Protein AF-A0A1X6NIJ5-F1 (afdb_monomer)

Nearest PDB structures (foldseek):
  7ung-assembly1_D5  TM=8.939E-01  e=5.626E+00  Homo sapiens
  7ung-assembly1_D3  TM=8.966E-01  e=6.821E+00  Homo sapiens
  8i7o-assembly1_C8  TM=8.798E-01  e=8.270E+00  Mus musculus

Foldseek 3Di:
DVVVVVVVVVVVVVVVVVVVVVVVVVVVVVVVVVVVVVVVVVVVVVVVVVVVVVVVVVVVVVVVVVVVVVVVVVVVVVVVVVVVVVVVVVVVVVVVVVVVVVVVVVVVVVVVVVVVVVVVVVVVVVVVVVVVVVVLVVLVVVLVVLLVVLVVVLVVLVVVVVVLVVVVVVLVVVLVVLVVVVVVVVVPDDDDDDDDDDPVVVVSVVVNVVSVVVVVVSVVVVVVSVVVNVVSVVVSVVSVVVSVVVVVVSVVVPPPDDDDDDDDDDDDDPPDPPDVVVVVVVVVVVVVVVD

Structure (mmCIF, N/CA/C/O backbone):
data_AF-A0A1X6NIJ5-F1
#
_entry.id   AF-A0A1X6NIJ5-F1
#
loop_
_atom_site.group_PDB
_atom_site.id
_atom_site.type_symbol
_atom_site.label_atom_id
_atom_site.label_alt_id
_atom_site.label_comp_id
_atom_site.label_asym_id
_atom_site.label_entity_id
_atom_site.label_seq_id
_atom_site.pdbx_PDB_ins_code
_atom_site.Cartn_x
_atom_site.Cartn_y
_atom_site.Cartn_z
_atom_site.occupancy
_atom_site.B_iso_or_equiv
_atom_site.auth_seq_id
_atom_site.auth_comp_id
_atom_site.auth_asym_id
_atom_site.auth_atom_id
_atom_site.pdbx_PDB_model_num
ATOM 1 N N . ARG A 1 1 ? -70.581 -21.809 118.600 1.00 73.38 1 ARG A N 1
ATOM 2 C CA . ARG A 1 1 ? -69.141 -21.741 118.957 1.00 73.38 1 ARG A CA 1
ATOM 3 C C . ARG A 1 1 ? -68.294 -22.693 118.116 1.00 73.38 1 ARG A C 1
ATOM 5 O O . ARG A 1 1 ? -67.834 -22.215 117.104 1.00 73.38 1 ARG A O 1
ATOM 12 N N . ALA A 1 2 ? -68.147 -23.997 118.395 1.00 81.19 2 ALA A N 1
ATOM 13 C CA . ALA A 1 2 ? -67.238 -24.859 117.602 1.00 81.19 2 ALA A CA 1
ATOM 14 C C . ALA A 1 2 ? -67.520 -24.883 116.078 1.00 81.19 2 ALA A C 1
ATOM 16 O O . ALA A 1 2 ? -66.606 -24.706 115.279 1.00 81.19 2 ALA A O 1
ATOM 17 N N . ALA A 1 3 ? -68.788 -25.015 115.672 1.00 82.25 3 ALA A N 1
ATOM 18 C CA . ALA A 1 3 ? -69.188 -24.965 114.257 1.00 82.25 3 ALA A CA 1
ATOM 19 C C . ALA A 1 3 ? -68.939 -23.593 113.597 1.00 82.25 3 ALA A C 1
ATOM 21 O O . ALA A 1 3 ? -68.638 -23.502 112.415 1.00 82.25 3 ALA A O 1
ATOM 22 N N . GLU A 1 4 ? -69.031 -22.526 114.383 1.00 84.38 4 GLU A N 1
ATOM 23 C CA . GLU A 1 4 ? -68.832 -21.142 113.951 1.00 84.38 4 GLU A CA 1
ATOM 24 C C . GLU A 1 4 ? -67.339 -20.851 113.750 1.00 84.38 4 GLU A C 1
ATOM 26 O O . GLU A 1 4 ? -66.945 -20.269 112.747 1.00 84.38 4 GLU A O 1
ATOM 31 N N . THR A 1 5 ? -66.483 -21.361 114.643 1.00 87.75 5 THR A N 1
ATOM 32 C CA . THR A 1 5 ? -65.021 -21.299 114.504 1.00 87.75 5 THR A CA 1
ATOM 33 C C . THR A 1 5 ? -64.535 -22.096 113.290 1.00 87.75 5 THR A C 1
ATOM 35 O O . THR A 1 5 ? -63.659 -21.632 112.567 1.00 87.75 5 THR A O 1
ATOM 38 N N . ALA A 1 6 ? -65.134 -23.264 113.024 1.00 86.19 6 ALA A N 1
ATOM 39 C CA . ALA A 1 6 ? -64.836 -24.069 111.839 1.00 86.19 6 ALA A CA 1
ATOM 40 C C . ALA A 1 6 ? -65.275 -23.381 110.533 1.00 86.19 6 ALA A C 1
ATOM 42 O O . ALA A 1 6 ? -64.534 -23.398 109.553 1.00 86.19 6 ALA A O 1
ATOM 43 N N . ALA A 1 7 ? -66.445 -22.731 110.527 1.00 88.56 7 ALA A N 1
ATOM 44 C CA . ALA A 1 7 ? -66.925 -21.964 109.378 1.00 88.56 7 ALA A CA 1
ATOM 45 C C . ALA A 1 7 ? -66.033 -20.748 109.080 1.00 88.56 7 ALA A C 1
ATOM 47 O O . ALA A 1 7 ? -65.696 -20.507 107.923 1.00 88.56 7 ALA A O 1
ATOM 48 N N . VAL A 1 8 ? -65.595 -20.021 110.116 1.00 91.75 8 VAL A N 1
ATOM 49 C CA . VAL A 1 8 ? -64.643 -18.908 109.970 1.00 91.75 8 VAL A CA 1
ATOM 50 C C . VAL A 1 8 ? -63.296 -19.406 109.437 1.00 91.75 8 VAL A C 1
ATOM 52 O O . VAL A 1 8 ? -62.777 -18.822 108.495 1.00 91.75 8 VAL A O 1
ATOM 55 N N . ALA A 1 9 ? -62.758 -20.516 109.956 1.00 91.00 9 ALA A N 1
ATOM 56 C CA . ALA A 1 9 ? -61.503 -21.090 109.460 1.00 91.00 9 ALA A CA 1
ATOM 57 C C . ALA A 1 9 ? -61.589 -21.529 107.985 1.00 91.00 9 ALA A C 1
ATOM 59 O O . ALA A 1 9 ? -60.670 -21.268 107.210 1.00 91.00 9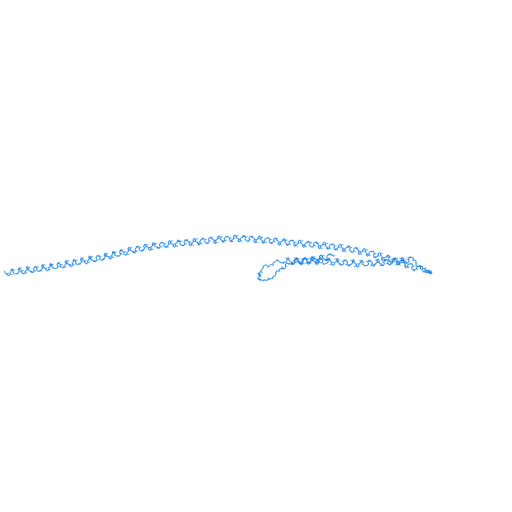 ALA A O 1
ATOM 60 N N . ALA A 1 10 ? -62.705 -22.144 107.576 1.00 91.50 10 ALA A N 1
ATOM 61 C CA . ALA A 1 10 ? -62.942 -22.525 106.184 1.00 91.50 10 ALA A CA 1
ATOM 62 C C . ALA A 1 10 ? -63.074 -21.302 105.258 1.00 91.50 10 ALA A C 1
ATOM 64 O O . ALA A 1 10 ? -62.540 -21.312 104.150 1.00 91.50 10 ALA A O 1
ATOM 65 N N . ALA A 1 11 ? -63.740 -20.237 105.716 1.00 92.19 11 ALA A N 1
ATOM 66 C CA . ALA A 1 11 ? -63.846 -18.983 104.974 1.00 92.19 11 ALA A CA 1
ATOM 67 C C . ALA A 1 11 ? -62.480 -18.293 104.809 1.00 92.19 11 ALA A C 1
ATOM 69 O O . ALA A 1 11 ? -62.166 -17.831 103.713 1.00 92.19 11 ALA A O 1
ATOM 70 N N . THR A 1 12 ? -61.644 -18.279 105.853 1.00 94.94 12 THR A N 1
ATOM 71 C CA . THR A 1 12 ? -60.272 -17.750 105.781 1.00 94.94 12 THR A CA 1
ATOM 72 C C . THR A 1 12 ? -59.415 -18.552 104.804 1.00 94.94 12 THR A C 1
ATOM 74 O O . THR A 1 12 ? -58.799 -17.961 103.923 1.00 94.94 12 THR A O 1
ATOM 77 N N . ALA A 1 13 ? -59.442 -19.887 104.873 1.00 93.44 13 ALA A N 1
ATOM 78 C CA . ALA A 1 13 ? -58.700 -20.741 103.941 1.00 93.44 13 ALA A CA 1
ATOM 79 C C . ALA A 1 13 ? -59.158 -20.552 102.481 1.00 93.44 13 ALA A C 1
ATOM 81 O O . ALA A 1 13 ? -58.339 -20.522 101.563 1.00 93.44 13 ALA A O 1
ATOM 82 N N . ALA A 1 14 ? -60.464 -20.378 102.251 1.00 93.69 14 ALA A N 1
ATOM 83 C CA . ALA A 1 14 ? -60.998 -20.069 100.926 1.00 93.69 14 ALA A CA 1
ATOM 84 C C . ALA A 1 14 ? -60.545 -18.685 100.424 1.00 93.69 14 ALA A C 1
ATOM 86 O O . ALA A 1 14 ? -60.215 -18.542 99.246 1.00 93.69 14 ALA A O 1
ATOM 87 N N . ALA A 1 15 ? -60.488 -17.679 101.303 1.00 94.38 15 ALA A N 1
ATOM 88 C CA . ALA A 1 15 ? -59.986 -16.346 100.971 1.00 94.38 15 ALA A CA 1
ATOM 89 C C . ALA A 1 15 ? -58.477 -16.353 100.660 1.00 94.38 15 ALA A C 1
ATOM 91 O O . ALA A 1 15 ? -58.047 -15.728 99.689 1.00 94.38 15 ALA A O 1
ATOM 92 N N . GLU A 1 16 ? -57.677 -17.103 101.421 1.00 96.00 16 GLU A N 1
ATOM 93 C CA . GLU A 1 16 ? -56.246 -17.303 101.160 1.00 96.00 16 GLU A CA 1
ATOM 94 C C . GLU A 1 16 ? -56.015 -18.010 99.816 1.00 96.00 16 GLU A C 1
ATOM 96 O O . GLU A 1 16 ? -55.224 -17.536 99.001 1.00 96.00 16 GLU A O 1
ATOM 101 N N . ALA A 1 17 ? -56.768 -19.078 99.523 1.00 94.75 17 ALA A N 1
ATOM 102 C CA . ALA A 1 17 ? -56.696 -19.783 98.241 1.00 94.75 17 ALA A CA 1
ATOM 103 C C . ALA A 1 17 ? -57.119 -18.898 97.054 1.00 94.75 17 ALA A C 1
ATOM 105 O O . ALA A 1 17 ? -56.492 -18.937 95.992 1.00 94.75 17 ALA A O 1
ATOM 106 N N . ALA A 1 18 ? -58.156 -18.072 97.223 1.00 95.06 18 ALA A N 1
ATOM 107 C CA . ALA A 1 18 ? -58.569 -17.100 96.213 1.00 95.06 18 ALA A CA 1
ATOM 108 C C . ALA A 1 18 ? -57.486 -16.035 95.974 1.00 95.06 18 ALA A C 1
ATOM 110 O O . ALA A 1 18 ? -57.223 -15.677 94.826 1.00 95.06 18 ALA A O 1
ATOM 111 N N . THR A 1 19 ? -56.820 -15.576 97.037 1.00 96.50 19 THR A N 1
ATOM 112 C CA . THR A 1 19 ? -55.721 -14.602 96.955 1.00 96.50 19 THR A CA 1
ATOM 113 C C . THR A 1 19 ? -54.502 -15.193 96.245 1.00 96.50 19 THR A C 1
ATOM 115 O O . THR A 1 19 ? -53.956 -14.555 95.347 1.00 96.50 19 THR A O 1
ATOM 118 N N . ALA A 1 20 ? -54.117 -16.432 96.570 1.00 95.38 20 ALA A N 1
ATOM 119 C CA . ALA A 1 20 ? -53.037 -17.145 95.887 1.00 95.38 20 ALA A CA 1
ATOM 120 C C . ALA A 1 20 ? -53.336 -17.323 94.390 1.00 95.38 20 ALA A C 1
ATOM 122 O O . ALA A 1 20 ? -52.517 -16.979 93.543 1.00 95.38 20 ALA A O 1
ATOM 123 N N . ARG A 1 21 ? -54.560 -17.745 94.047 1.00 96.50 21 ARG A N 1
ATOM 124 C CA . ARG A 1 21 ? -54.979 -17.891 92.646 1.00 96.50 21 ARG A CA 1
ATOM 125 C C . ARG A 1 21 ? -54.994 -16.559 91.892 1.00 96.50 21 ARG A C 1
ATOM 127 O O . ARG A 1 21 ? -54.655 -16.525 90.712 1.00 96.50 21 ARG A O 1
ATOM 134 N N . ALA A 1 22 ? -55.384 -15.465 92.546 1.00 96.06 22 ALA A N 1
ATOM 135 C CA . ALA A 1 22 ? -55.314 -14.129 91.957 1.00 96.06 22 ALA A CA 1
ATOM 136 C C . ALA A 1 22 ? -53.859 -13.695 91.704 1.00 96.06 22 ALA A C 1
ATO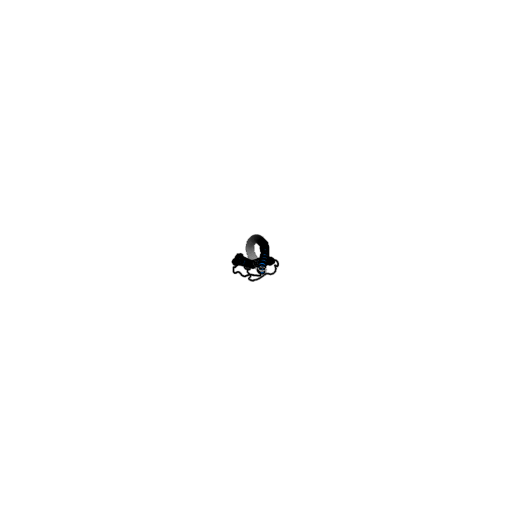M 138 O O . ALA A 1 22 ? -53.575 -13.104 90.661 1.00 96.06 22 ALA A O 1
ATOM 139 N N . ALA A 1 23 ? -52.936 -14.028 92.612 1.00 96.00 23 ALA A N 1
ATOM 140 C CA . ALA A 1 23 ? -51.508 -13.779 92.434 1.00 96.00 23 ALA A CA 1
ATOM 141 C C . ALA A 1 23 ? -50.927 -14.584 91.258 1.00 96.00 23 ALA A C 1
ATOM 143 O O . ALA A 1 23 ? -50.234 -14.005 90.424 1.00 96.00 23 ALA A O 1
ATOM 144 N N . ASP A 1 24 ? -51.277 -15.867 91.127 1.00 97.31 24 ASP A N 1
ATOM 145 C CA . ASP A 1 24 ? -50.839 -16.714 90.009 1.00 97.31 24 ASP A CA 1
ATOM 146 C C . ASP A 1 24 ? -51.356 -16.200 88.659 1.00 97.31 24 ASP A C 1
ATOM 148 O O . ASP A 1 24 ? -50.605 -16.121 87.687 1.00 97.31 24 ASP A O 1
ATOM 152 N N . LEU A 1 25 ? -52.632 -15.801 88.591 1.00 97.25 25 LEU A N 1
ATOM 153 C CA . LEU A 1 25 ? -53.212 -15.206 87.383 1.00 97.25 25 LEU A CA 1
ATOM 154 C C . LEU A 1 25 ? -52.545 -13.873 87.029 1.00 97.25 25 LEU A C 1
ATOM 156 O O . LEU A 1 25 ? -52.280 -13.617 85.855 1.00 97.25 25 LEU A O 1
ATOM 160 N N . SER A 1 26 ? -52.241 -13.044 88.031 1.00 96.81 26 SER A N 1
ATOM 161 C CA . SER A 1 26 ? -51.503 -11.791 87.844 1.00 96.81 26 SER A CA 1
ATOM 162 C C . SER A 1 26 ? -50.088 -12.047 87.312 1.00 96.81 26 SER A C 1
ATOM 164 O O . SER A 1 26 ? -49.666 -11.421 86.339 1.00 96.81 26 SER A O 1
ATOM 166 N N . ALA A 1 27 ? -49.376 -13.027 87.876 1.00 96.56 27 ALA A N 1
ATOM 167 C CA . ALA A 1 27 ? -48.048 -13.424 87.420 1.00 96.56 27 ALA A CA 1
ATOM 168 C C . ALA A 1 27 ? -48.072 -13.986 85.988 1.00 96.56 27 ALA A C 1
ATOM 170 O O . ALA A 1 27 ? -47.234 -13.615 85.165 1.00 96.56 27 ALA A O 1
ATOM 171 N N . ALA A 1 28 ? -49.058 -14.824 85.656 1.00 96.50 28 ALA A N 1
ATOM 172 C CA . ALA A 1 28 ? -49.241 -15.353 84.306 1.00 96.50 28 ALA A CA 1
ATOM 173 C C . ALA A 1 28 ? -49.559 -14.243 83.289 1.00 96.50 28 ALA A C 1
ATOM 175 O O . ALA A 1 28 ? -49.003 -14.235 82.189 1.00 96.50 28 ALA A O 1
ATOM 176 N N . ALA A 1 29 ? -50.400 -13.272 83.661 1.00 96.06 29 ALA A N 1
ATOM 177 C CA . ALA A 1 29 ? -50.693 -12.110 82.827 1.00 96.06 29 ALA A CA 1
ATOM 178 C C . ALA A 1 29 ? -49.441 -11.248 82.593 1.00 96.06 29 ALA A C 1
ATOM 180 O O . ALA A 1 29 ? -49.174 -10.8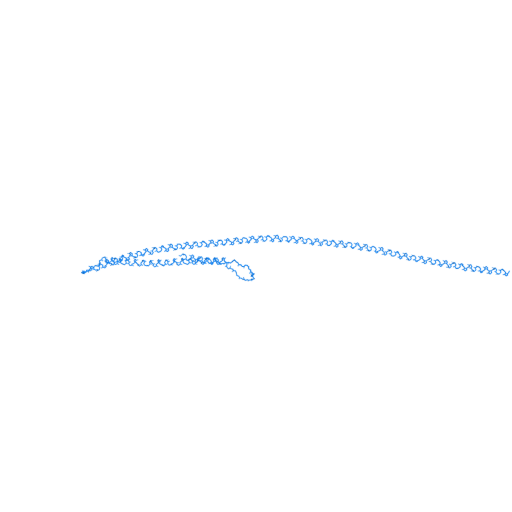50 81.459 1.00 96.06 29 ALA A O 1
ATOM 181 N N . ALA A 1 30 ? -48.632 -11.018 83.633 1.00 96.38 30 ALA A N 1
ATOM 182 C CA . ALA A 1 30 ? -47.366 -10.296 83.518 1.00 96.38 30 ALA A CA 1
ATOM 183 C C . ALA A 1 30 ? -46.363 -11.027 82.607 1.00 96.38 30 ALA A C 1
ATOM 185 O O . ALA A 1 30 ? -45.744 -10.401 81.746 1.00 96.38 30 ALA A O 1
ATOM 186 N N . ALA A 1 31 ? -46.243 -12.352 82.736 1.00 96.19 31 ALA A N 1
ATOM 187 C CA . ALA A 1 31 ? -45.390 -13.166 81.872 1.00 96.19 31 ALA A CA 1
ATOM 188 C C . ALA A 1 31 ? -45.857 -13.137 80.407 1.00 96.19 31 ALA A C 1
ATOM 190 O O . ALA A 1 31 ? -45.040 -12.973 79.501 1.00 96.19 31 ALA A O 1
ATOM 191 N N . SER A 1 32 ? -47.169 -13.227 80.162 1.00 96.06 32 SER A N 1
ATOM 192 C CA . SER A 1 32 ? -47.739 -13.103 78.816 1.00 96.06 32 SER A CA 1
ATOM 193 C C . SER A 1 32 ? -47.487 -11.721 78.211 1.00 96.06 32 SER A C 1
ATOM 195 O O . SER A 1 32 ? -47.185 -11.624 77.023 1.00 96.06 32 SER A O 1
ATOM 197 N N . ALA A 1 33 ? -47.598 -10.654 79.006 1.00 96.44 33 ALA A N 1
ATOM 198 C CA . ALA A 1 33 ? -47.299 -9.301 78.552 1.00 96.44 33 ALA A CA 1
ATOM 199 C C . ALA A 1 33 ? -45.814 -9.155 78.182 1.00 96.44 33 ALA A C 1
ATOM 201 O O . ALA A 1 33 ? -45.506 -8.628 77.117 1.00 96.44 33 ALA A O 1
ATOM 202 N N . ALA A 1 34 ? -44.905 -9.688 79.006 1.00 96.00 34 ALA A N 1
ATOM 203 C CA . ALA A 1 34 ? -43.469 -9.692 78.727 1.00 96.00 34 ALA A CA 1
ATOM 204 C C . ALA A 1 34 ? -43.106 -10.512 77.474 1.00 96.00 34 ALA A C 1
ATOM 206 O O . ALA A 1 34 ? -42.259 -10.104 76.683 1.00 96.00 34 ALA A O 1
ATOM 207 N N . ALA A 1 35 ? -43.768 -11.650 77.249 1.00 96.25 35 ALA A N 1
ATOM 208 C CA . ALA A 1 35 ? -43.594 -12.426 76.023 1.00 96.25 35 ALA A CA 1
ATOM 209 C C . ALA A 1 35 ? -44.095 -11.655 74.788 1.00 96.25 35 ALA A C 1
ATOM 211 O O . ALA A 1 35 ? -43.432 -11.650 73.752 1.00 96.25 35 ALA A O 1
ATOM 212 N N . GLY A 1 36 ? -45.231 -10.959 74.909 1.00 97.44 36 GLY A N 1
ATOM 213 C CA . GLY A 1 36 ? -45.772 -10.108 73.850 1.00 97.44 36 GLY A CA 1
ATOM 214 C C . GLY A 1 36 ? -44.847 -8.942 73.492 1.00 97.44 36 GLY A C 1
ATOM 215 O O . GLY A 1 36 ? -44.613 -8.688 72.311 1.00 97.44 36 GLY A O 1
ATOM 216 N N . THR A 1 37 ? -44.264 -8.267 74.488 1.00 97.38 37 THR A N 1
ATOM 217 C CA . THR A 1 37 ? -43.297 -7.185 74.240 1.00 97.38 37 THR A CA 1
ATOM 218 C C . THR A 1 37 ? -42.001 -7.706 73.624 1.00 97.38 37 THR A C 1
ATOM 220 O O . THR A 1 37 ? -41.483 -7.079 72.702 1.00 97.38 37 THR A O 1
ATOM 223 N N . ALA A 1 38 ? -41.506 -8.869 74.058 1.00 96.44 38 ALA A N 1
ATOM 224 C CA . ALA A 1 38 ? -40.336 -9.506 73.456 1.00 96.44 38 ALA A CA 1
ATOM 225 C C . ALA A 1 38 ? -40.581 -9.900 71.989 1.00 96.44 38 ALA A C 1
ATOM 227 O O . ALA A 1 38 ? -39.735 -9.645 71.133 1.00 96.44 38 ALA A O 1
ATOM 228 N N . ALA A 1 39 ? -41.755 -10.460 71.676 1.00 96.81 39 ALA A N 1
ATOM 229 C CA . ALA A 1 39 ? -42.135 -10.795 70.306 1.00 96.81 39 ALA A CA 1
ATOM 230 C C . ALA A 1 39 ? -42.251 -9.543 69.418 1.00 96.81 39 ALA A C 1
ATOM 232 O O . ALA A 1 39 ? -41.755 -9.540 68.292 1.00 96.81 39 ALA A O 1
ATOM 233 N N . ALA A 1 40 ? -42.842 -8.461 69.935 1.00 97.19 40 ALA A N 1
ATOM 234 C CA . ALA A 1 40 ? -42.921 -7.188 69.223 1.00 97.19 40 ALA A CA 1
ATOM 235 C C . ALA A 1 40 ? -41.530 -6.582 68.966 1.00 97.19 40 ALA A C 1
ATOM 237 O O . ALA A 1 40 ? -41.267 -6.092 67.869 1.00 97.19 40 ALA A O 1
ATOM 238 N N . ALA A 1 41 ? -40.620 -6.661 69.943 1.00 97.00 41 ALA A N 1
ATOM 239 C CA . ALA A 1 41 ? -39.242 -6.202 69.785 1.00 97.00 41 ALA A CA 1
ATOM 240 C C . ALA A 1 41 ? -38.478 -7.020 68.729 1.00 97.00 41 ALA A C 1
ATOM 242 O O . ALA A 1 41 ? -37.782 -6.443 67.896 1.00 97.00 41 ALA A O 1
ATOM 243 N N . ALA A 1 42 ? -38.649 -8.346 68.715 1.00 97.31 42 ALA A N 1
ATOM 244 C CA . ALA A 1 42 ? -38.046 -9.212 67.703 1.00 97.31 42 ALA A CA 1
ATOM 245 C C . ALA A 1 42 ? -38.580 -8.912 66.292 1.00 97.31 42 ALA A C 1
ATOM 247 O O . ALA A 1 42 ? -37.800 -8.833 65.345 1.00 97.31 42 ALA A O 1
ATOM 248 N N . ALA A 1 43 ? -39.889 -8.680 66.152 1.00 97.56 43 ALA A N 1
ATOM 249 C CA . ALA A 1 43 ? -40.491 -8.292 64.877 1.00 97.56 43 ALA A CA 1
ATOM 250 C C . ALA A 1 43 ? -39.975 -6.929 64.384 1.00 97.56 43 ALA A C 1
ATOM 252 O O . ALA A 1 43 ? -39.663 -6.782 63.205 1.00 97.56 43 ALA A O 1
ATOM 253 N N . ALA A 1 44 ? -39.826 -5.950 65.283 1.00 97.75 44 ALA A N 1
ATOM 254 C CA . ALA A 1 44 ? -39.265 -4.644 64.942 1.00 97.75 44 ALA A CA 1
ATOM 255 C C . ALA A 1 44 ? -37.794 -4.740 64.498 1.00 97.75 44 ALA A C 1
ATOM 257 O O . ALA A 1 44 ? -37.404 -4.082 63.535 1.00 97.75 44 ALA A O 1
ATOM 258 N N . ALA A 1 45 ? -36.991 -5.584 65.154 1.00 97.62 45 ALA A N 1
ATOM 259 C CA . ALA A 1 45 ? -35.605 -5.828 64.758 1.00 97.62 45 ALA A CA 1
ATOM 260 C C . ALA A 1 45 ? -35.511 -6.488 63.371 1.00 97.62 45 ALA A C 1
ATOM 262 O O . ALA A 1 45 ? -34.731 -6.036 62.535 1.00 97.62 45 ALA A O 1
ATOM 263 N N . ALA A 1 46 ? -36.347 -7.495 63.100 1.00 97.75 46 ALA A N 1
ATOM 264 C CA . ALA A 1 46 ? -36.401 -8.152 61.794 1.00 97.75 46 ALA A CA 1
ATOM 265 C C . ALA A 1 46 ? -36.839 -7.190 60.677 1.00 97.75 46 ALA A C 1
ATOM 267 O O . ALA A 1 46 ? -36.281 -7.224 59.581 1.00 97.75 46 ALA A O 1
ATOM 268 N N . GLN A 1 47 ? -37.797 -6.298 60.955 1.00 98.31 47 GLN A N 1
ATOM 269 C CA . GLN A 1 47 ? -38.206 -5.276 59.992 1.00 98.31 47 GLN A CA 1
ATOM 270 C C . GLN A 1 47 ? -37.071 -4.285 59.705 1.00 98.31 47 GLN A C 1
ATOM 272 O O . GLN A 1 47 ? -36.808 -3.989 58.545 1.00 98.31 47 GLN A O 1
ATOM 277 N N . ALA A 1 48 ? -36.349 -3.827 60.732 1.00 98.25 48 ALA A N 1
ATOM 278 C CA . ALA A 1 48 ? -35.211 -2.926 60.547 1.00 98.25 48 ALA A CA 1
ATOM 279 C C . ALA A 1 48 ? -34.077 -3.567 59.722 1.00 98.25 48 ALA A C 1
ATOM 281 O O . ALA A 1 48 ? -33.442 -2.896 58.904 1.00 98.25 48 ALA A O 1
ATOM 282 N N . GLU A 1 49 ? -33.832 -4.868 59.902 1.00 98.50 49 GLU A N 1
ATOM 283 C CA . GLU A 1 49 ? -32.880 -5.623 59.081 1.00 98.50 49 GLU A CA 1
ATOM 284 C C . GLU A 1 49 ? -33.363 -5.743 57.627 1.00 98.50 49 GLU A C 1
ATOM 286 O O . GLU A 1 49 ? -32.593 -5.476 56.704 1.00 98.50 49 GLU A O 1
ATOM 291 N N . ALA A 1 50 ? -34.644 -6.053 57.406 1.00 98.12 50 ALA A N 1
ATOM 292 C CA . ALA A 1 50 ? -35.237 -6.114 56.069 1.00 98.12 50 ALA A CA 1
ATOM 293 C C . ALA A 1 50 ? -35.183 -4.760 55.337 1.00 98.12 50 ALA A C 1
ATOM 295 O O . ALA A 1 50 ? -34.854 -4.714 54.148 1.00 98.12 50 ALA A O 1
ATOM 296 N N . ASP A 1 51 ? -35.444 -3.660 56.044 1.00 98.50 51 ASP A N 1
ATOM 297 C CA . ASP A 1 51 ? -35.348 -2.302 55.504 1.00 98.50 51 ASP A CA 1
ATOM 298 C C . ASP A 1 51 ? -33.893 -1.961 55.141 1.00 98.50 51 A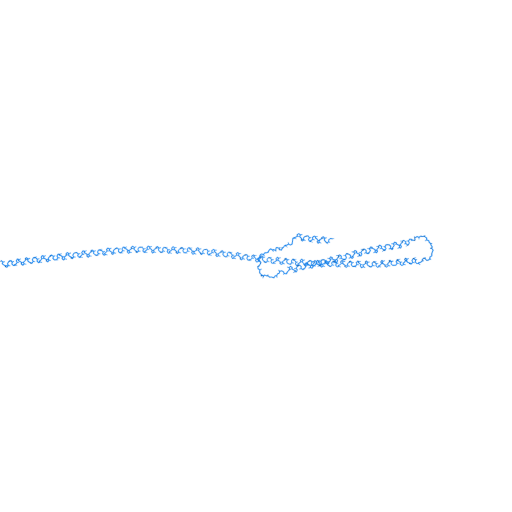SP A C 1
ATOM 300 O O . ASP A 1 51 ? -33.624 -1.415 54.068 1.00 98.50 51 ASP A O 1
ATOM 304 N N . THR A 1 52 ? -32.934 -2.356 55.988 1.00 98.62 52 THR A N 1
ATOM 305 C CA . THR A 1 52 ? -31.495 -2.172 55.733 1.00 98.62 52 THR A CA 1
ATOM 306 C C . THR A 1 52 ? -31.039 -2.951 54.498 1.00 98.62 52 THR A C 1
ATOM 308 O O . THR A 1 52 ? -30.341 -2.405 53.643 1.00 98.62 52 THR A O 1
ATOM 311 N N . LEU A 1 53 ? -31.450 -4.216 54.370 1.00 98.56 53 LEU A N 1
ATOM 312 C CA . LEU A 1 53 ? -31.132 -5.044 53.205 1.00 98.56 53 LEU A CA 1
ATOM 313 C C . LEU A 1 53 ? -31.775 -4.492 51.930 1.00 98.56 53 LEU A C 1
ATOM 315 O O . LEU A 1 53 ? -31.120 -4.444 50.892 1.00 98.56 53 LEU A O 1
ATOM 319 N N . SER A 1 54 ? -33.019 -4.019 52.009 1.00 98.56 54 SER A N 1
ATOM 320 C CA . SER A 1 54 ? -33.714 -3.408 50.869 1.00 98.56 54 SER A CA 1
ATOM 321 C C . SER A 1 54 ? -33.000 -2.143 50.387 1.00 98.56 54 SER A C 1
ATOM 323 O O . SER A 1 54 ? -32.792 -1.973 49.186 1.00 98.56 54 SER A O 1
ATOM 325 N N . ALA A 1 55 ? -32.549 -1.290 51.312 1.00 98.31 55 ALA A N 1
ATOM 326 C CA . ALA A 1 55 ? -31.754 -0.110 50.980 1.00 98.31 55 ALA A CA 1
ATOM 327 C C . ALA A 1 55 ? -30.397 -0.482 50.353 1.00 98.31 55 ALA A C 1
ATOM 329 O O . ALA A 1 55 ? -29.966 0.150 49.389 1.00 98.31 55 ALA A O 1
ATOM 330 N N . ALA A 1 56 ? -29.736 -1.529 50.859 1.00 98.38 56 ALA A N 1
ATOM 331 C CA . ALA A 1 56 ? -28.472 -2.009 50.306 1.00 98.38 56 ALA A CA 1
ATOM 332 C C . ALA A 1 56 ? -28.625 -2.580 48.884 1.00 98.38 56 ALA A C 1
ATOM 334 O O . ALA A 1 56 ? -27.762 -2.340 48.039 1.00 98.38 56 ALA A O 1
ATOM 335 N N . ILE A 1 57 ? -29.719 -3.299 48.608 1.00 98.50 57 ILE A N 1
ATOM 336 C CA . ILE A 1 57 ? -30.038 -3.814 47.268 1.00 98.50 57 ILE A CA 1
ATOM 337 C C . ILE A 1 57 ? -30.282 -2.655 46.302 1.00 98.50 57 ILE A C 1
ATOM 339 O O . ILE A 1 57 ? -29.649 -2.615 45.253 1.00 98.50 57 ILE A O 1
ATOM 343 N N . ALA A 1 58 ? -31.102 -1.671 46.683 1.00 98.31 58 ALA A N 1
ATOM 344 C CA . ALA A 1 58 ? -31.369 -0.506 45.840 1.00 98.31 58 ALA A CA 1
ATOM 345 C C . ALA A 1 58 ? -30.080 0.256 45.479 1.00 98.31 58 ALA A C 1
ATOM 347 O O . ALA A 1 58 ? -29.849 0.570 44.313 1.00 98.31 58 ALA A O 1
ATOM 348 N N . ALA A 1 59 ? -29.191 0.474 46.454 1.00 98.06 59 ALA A N 1
ATOM 349 C CA . ALA A 1 59 ? -27.896 1.105 46.205 1.00 98.06 59 ALA A CA 1
ATOM 350 C C . ALA A 1 59 ? -27.006 0.275 45.259 1.00 98.06 59 ALA A C 1
ATOM 352 O O . ALA A 1 59 ? -26.290 0.830 44.424 1.00 98.06 59 ALA A O 1
ATOM 353 N N . ARG A 1 60 ? -27.046 -1.060 45.366 1.00 98.50 60 ARG A N 1
ATOM 354 C CA . ARG A 1 60 ? -26.303 -1.953 44.464 1.00 98.50 60 ARG A CA 1
ATOM 355 C C . ARG A 1 60 ? -26.874 -1.953 43.052 1.00 98.50 60 ARG A C 1
ATOM 357 O O . ARG A 1 60 ? -26.089 -1.963 42.107 1.00 98.50 60 ARG A O 1
ATOM 364 N N . ASP A 1 61 ? -28.190 -1.897 42.902 1.00 98.56 61 ASP A N 1
ATOM 365 C CA . ASP A 1 61 ? -28.844 -1.806 41.596 1.00 98.56 61 ASP A CA 1
ATOM 366 C C . ASP A 1 61 ? -28.494 -0.487 40.889 1.00 98.56 61 ASP A C 1
ATOM 368 O O . ASP A 1 61 ? -28.183 -0.489 39.696 1.00 98.56 61 ASP A O 1
ATOM 372 N N . GLU A 1 62 ? -28.447 0.627 41.627 1.00 98.31 62 GLU A N 1
ATOM 373 C CA . GLU A 1 62 ? -27.975 1.916 41.106 1.00 98.31 62 GLU A CA 1
ATOM 374 C C . GLU A 1 62 ? -26.505 1.856 40.658 1.00 98.31 62 GLU A C 1
ATOM 376 O O . GLU A 1 62 ? -26.165 2.329 39.570 1.00 98.31 62 GLU A O 1
ATOM 381 N N . GLU A 1 63 ? -25.629 1.226 41.449 1.00 98.44 63 GLU A N 1
ATOM 382 C CA . GLU A 1 63 ? -24.217 1.042 41.093 1.00 98.44 63 GLU A CA 1
ATOM 383 C C . GLU A 1 63 ? -24.053 0.173 39.835 1.00 98.44 63 GLU A C 1
ATOM 385 O O . GLU A 1 63 ? -23.289 0.523 38.932 1.00 98.44 63 GLU A O 1
ATOM 390 N N . ILE A 1 64 ? -24.805 -0.927 39.728 1.00 98.00 64 ILE A N 1
ATOM 391 C CA . ILE A 1 64 ? -24.804 -1.801 38.546 1.00 98.00 64 ILE A CA 1
ATOM 392 C C . ILE A 1 64 ? -25.288 -1.038 37.310 1.00 98.00 64 ILE A C 1
ATOM 394 O O . ILE A 1 64 ? -24.687 -1.167 36.238 1.00 98.00 64 ILE A O 1
ATOM 398 N N . ALA A 1 65 ? -26.338 -0.224 37.437 1.00 98.00 65 ALA A N 1
ATOM 399 C CA . ALA A 1 65 ? -26.845 0.595 36.341 1.00 98.00 65 ALA A CA 1
ATOM 400 C C . ALA A 1 65 ? -25.800 1.623 35.875 1.00 98.00 65 ALA A C 1
ATOM 402 O O . ALA A 1 65 ? -25.556 1.752 34.671 1.00 98.00 65 ALA A O 1
ATOM 403 N N . ALA A 1 66 ? -25.127 2.298 36.812 1.00 97.31 66 ALA A N 1
ATOM 404 C CA . ALA A 1 66 ? -24.070 3.257 36.507 1.00 97.31 66 ALA A CA 1
ATOM 405 C C . ALA A 1 66 ? -22.869 2.594 35.810 1.00 97.31 66 ALA A C 1
ATOM 407 O O . ALA A 1 66 ? -22.397 3.089 34.783 1.00 97.31 66 ALA A O 1
ATOM 408 N N . LEU A 1 67 ? -22.408 1.445 36.314 1.00 98.19 67 LEU A N 1
ATOM 409 C CA . LEU A 1 67 ? -21.315 0.682 35.704 1.00 98.19 67 LEU A CA 1
ATOM 410 C C . LEU A 1 67 ? -21.684 0.166 34.310 1.00 98.19 67 LEU A C 1
ATOM 412 O O . LEU A 1 67 ? -20.864 0.225 33.394 1.00 98.19 67 LEU A O 1
ATOM 416 N N . SER A 1 68 ? -22.924 -0.286 34.121 1.00 97.44 68 SER A N 1
ATOM 417 C CA . SER A 1 68 ? -23.415 -0.754 32.820 1.00 97.44 68 SER A CA 1
ATOM 418 C C . SER A 1 68 ? -23.461 0.381 31.793 1.00 97.44 68 SER A C 1
ATOM 420 O O . SER A 1 68 ? -23.026 0.204 30.653 1.00 97.44 68 SER A O 1
ATOM 422 N N . ALA A 1 69 ? -23.919 1.569 32.198 1.00 97.50 69 ALA A N 1
ATOM 423 C CA . ALA A 1 69 ? -23.916 2.754 31.344 1.00 97.50 69 ALA A CA 1
ATOM 424 C C . ALA A 1 69 ? -22.486 3.198 30.988 1.00 97.50 69 ALA A C 1
ATOM 426 O O . ALA A 1 69 ? -22.199 3.485 29.823 1.00 97.50 69 ALA A O 1
ATOM 427 N N . ALA A 1 70 ? -21.570 3.190 31.962 1.00 97.12 70 ALA A N 1
ATOM 428 C CA . ALA A 1 70 ? -20.163 3.511 31.738 1.00 97.12 70 ALA A CA 1
ATOM 429 C C . ALA A 1 70 ? -19.491 2.521 30.770 1.00 97.12 70 ALA A C 1
ATOM 431 O O . ALA A 1 70 ? -18.775 2.937 29.859 1.00 97.12 70 ALA A O 1
ATOM 432 N N . ALA A 1 71 ? -19.768 1.221 30.910 1.00 95.62 71 ALA A N 1
ATOM 433 C CA . ALA A 1 71 ? -19.256 0.192 30.008 1.00 95.62 71 ALA A CA 1
ATOM 434 C C . ALA A 1 71 ? -19.781 0.365 28.572 1.00 95.62 71 ALA A C 1
ATOM 436 O O . ALA A 1 71 ? -19.009 0.260 27.618 1.00 95.62 71 ALA A O 1
ATOM 437 N N . ALA A 1 72 ? -21.068 0.686 28.402 1.00 96.62 72 ALA A N 1
ATOM 438 C CA . ALA A 1 72 ? -21.656 0.951 27.088 1.00 96.62 72 ALA A CA 1
ATOM 439 C C . ALA A 1 72 ? -21.048 2.197 26.418 1.00 96.62 72 ALA A C 1
ATOM 441 O O . ALA A 1 72 ? -20.729 2.175 25.223 1.00 96.62 72 ALA A O 1
ATOM 442 N N . ALA A 1 73 ? -20.826 3.268 27.187 1.00 95.75 73 ALA A N 1
ATOM 443 C CA . ALA A 1 73 ? -20.162 4.474 26.699 1.00 95.75 73 ALA A CA 1
ATOM 444 C C . ALA A 1 73 ? -18.710 4.188 26.275 1.00 95.75 73 ALA A C 1
ATOM 446 O O . ALA A 1 73 ? -18.304 4.572 25.178 1.00 95.75 73 ALA A O 1
ATOM 447 N N . ALA A 1 74 ? -17.955 3.445 27.090 1.00 94.19 74 ALA A N 1
ATOM 448 C CA . ALA A 1 74 ? -16.583 3.050 26.777 1.00 94.19 74 ALA A CA 1
ATOM 449 C C . ALA A 1 74 ? -16.500 2.164 25.523 1.00 94.19 74 ALA A C 1
ATOM 451 O O . ALA A 1 74 ? -15.635 2.370 24.673 1.00 94.19 74 ALA A O 1
ATOM 452 N N . ALA A 1 75 ? -17.425 1.212 25.361 1.00 93.12 75 ALA A N 1
ATOM 453 C CA . ALA A 1 75 ? -17.496 0.371 24.168 1.00 93.12 75 ALA A CA 1
ATOM 454 C C . ALA A 1 75 ? -17.784 1.190 22.898 1.00 93.12 75 ALA A C 1
ATOM 456 O O . ALA A 1 75 ? -17.189 0.930 21.850 1.00 93.12 75 ALA A O 1
ATOM 457 N N . THR A 1 76 ? -18.656 2.197 23.003 1.00 96.38 76 THR A N 1
ATOM 458 C CA . THR A 1 76 ? -18.987 3.106 21.896 1.00 96.38 76 THR A CA 1
ATOM 459 C C . THR A 1 76 ? -17.788 3.969 21.509 1.00 96.38 76 THR A C 1
ATOM 461 O O . THR A 1 76 ? -17.459 4.053 20.327 1.00 96.38 76 THR A O 1
ATOM 464 N N . ALA A 1 77 ? -17.087 4.545 22.491 1.00 94.56 77 ALA A N 1
ATOM 465 C CA . ALA A 1 77 ? -15.865 5.312 22.256 1.00 94.56 77 ALA A CA 1
ATOM 466 C C . ALA A 1 77 ? -14.781 4.451 21.585 1.00 94.56 77 ALA A C 1
ATOM 468 O O . ALA A 1 77 ? -14.270 4.812 20.531 1.00 94.56 77 ALA A O 1
ATOM 469 N N . ALA A 1 78 ? -14.531 3.243 22.100 1.00 92.75 78 ALA A N 1
ATOM 470 C CA . ALA A 1 78 ? -13.562 2.322 21.508 1.00 92.75 78 ALA A CA 1
ATOM 471 C C . ALA A 1 78 ? -13.939 1.881 20.080 1.00 92.75 78 ALA A C 1
ATOM 473 O O . ALA A 1 78 ? -13.067 1.609 19.254 1.00 92.75 78 ALA A O 1
ATOM 474 N N . ALA A 1 79 ? -15.234 1.763 19.767 1.00 92.75 79 ALA A N 1
ATOM 475 C CA . ALA A 1 79 ? -15.689 1.492 18.406 1.00 92.75 79 ALA A CA 1
ATOM 476 C C . ALA A 1 79 ? -15.444 2.688 17.471 1.00 92.75 79 ALA A C 1
ATOM 478 O O . ALA A 1 79 ? -15.005 2.475 16.341 1.00 92.75 79 ALA A O 1
ATOM 479 N N . ALA A 1 80 ? -15.669 3.916 17.946 1.00 94.44 80 ALA A N 1
ATOM 480 C CA . ALA A 1 80 ? -15.378 5.135 17.198 1.00 94.44 80 ALA A CA 1
ATOM 481 C C . ALA A 1 80 ? -13.873 5.292 16.927 1.00 94.44 80 ALA A C 1
ATOM 483 O O . ALA A 1 80 ? -13.495 5.507 15.777 1.00 94.44 80 ALA A O 1
ATOM 484 N N . ASP A 1 81 ? -13.022 5.077 17.934 1.00 94.88 81 ASP A N 1
ATOM 485 C CA . ASP A 1 81 ? -11.561 5.141 17.793 1.00 94.88 81 ASP A CA 1
ATOM 486 C C . ASP A 1 81 ? -11.048 4.108 16.782 1.00 94.88 81 ASP A C 1
ATOM 488 O O . ASP A 1 81 ? -10.247 4.424 15.903 1.00 94.88 81 ASP A O 1
ATOM 492 N N . ARG A 1 82 ? -11.562 2.869 16.844 1.00 93.81 82 ARG A N 1
ATOM 493 C CA . ARG A 1 82 ? -11.251 1.839 15.840 1.00 93.81 82 ARG A CA 1
ATOM 494 C C . ARG A 1 82 ? -11.720 2.240 14.445 1.00 93.81 82 ARG A C 1
ATOM 496 O O . ARG A 1 82 ? -10.993 2.018 13.484 1.00 93.81 82 ARG A O 1
ATOM 503 N N . GLY A 1 83 ? -12.914 2.819 14.326 1.00 93.94 83 GLY A N 1
ATOM 504 C CA . GLY A 1 83 ? -13.433 3.319 13.054 1.00 93.94 83 GLY A CA 1
ATOM 505 C C . GLY A 1 83 ? -12.546 4.413 12.457 1.00 93.94 83 GLY A C 1
ATOM 506 O O . GLY A 1 83 ? -12.221 4.351 11.273 1.00 93.94 83 GLY A O 1
ATOM 507 N N . ALA A 1 84 ? -12.097 5.361 13.282 1.00 92.62 84 ALA A N 1
ATOM 508 C CA . ALA A 1 84 ? -11.183 6.424 12.877 1.00 92.62 84 ALA A CA 1
ATOM 509 C C . ALA A 1 84 ? -9.824 5.867 12.423 1.00 92.62 84 ALA A C 1
ATOM 511 O O . ALA A 1 84 ? -9.362 6.207 11.337 1.00 92.62 84 ALA A O 1
ATOM 512 N N . ALA A 1 85 ? -9.236 4.942 13.188 1.00 90.69 85 ALA A N 1
ATOM 513 C CA . ALA A 1 85 ? -7.969 4.302 12.830 1.00 90.69 85 ALA A CA 1
ATOM 514 C C . ALA A 1 85 ? -8.062 3.503 11.516 1.00 90.69 85 ALA A C 1
ATOM 516 O O . ALA A 1 85 ? -7.151 3.542 10.692 1.00 90.69 85 ALA A O 1
ATOM 517 N N . VAL A 1 86 ? -9.176 2.796 11.285 1.00 94.75 86 VAL A N 1
ATOM 518 C CA . VAL A 1 86 ? -9.415 2.078 10.021 1.00 94.75 86 VAL A CA 1
ATOM 519 C C . VAL A 1 86 ? -9.576 3.052 8.853 1.00 94.75 86 VAL A C 1
ATOM 521 O O . VAL A 1 86 ? -9.042 2.792 7.777 1.00 94.75 86 VAL A O 1
ATOM 524 N N . ALA A 1 87 ? -10.272 4.175 9.048 1.00 92.12 87 ALA A N 1
ATOM 525 C CA . ALA A 1 87 ? -10.422 5.200 8.018 1.00 92.12 87 ALA A CA 1
ATOM 526 C C . ALA A 1 87 ? -9.076 5.850 7.650 1.00 92.12 87 ALA A C 1
ATOM 528 O O . ALA A 1 87 ? -8.784 6.023 6.468 1.00 92.12 87 ALA A O 1
ATOM 529 N N . GLU A 1 88 ? -8.232 6.149 8.638 1.00 95.00 88 GLU A N 1
ATOM 530 C CA . GLU A 1 88 ? -6.883 6.688 8.427 1.00 95.00 88 GLU A CA 1
ATOM 531 C C . GLU A 1 88 ? -5.968 5.687 7.703 1.00 95.00 88 GLU A C 1
ATOM 533 O O . GLU A 1 88 ? -5.281 6.043 6.740 1.00 95.00 88 GLU A O 1
ATOM 538 N N . ALA A 1 89 ? -6.012 4.411 8.099 1.00 91.31 89 ALA A N 1
ATOM 539 C CA . ALA A 1 89 ? -5.278 3.348 7.418 1.00 91.31 89 ALA A CA 1
ATOM 540 C C . ALA A 1 89 ? -5.743 3.178 5.960 1.00 91.31 89 ALA A C 1
ATOM 542 O O . ALA A 1 89 ? -4.916 3.017 5.062 1.00 91.31 89 ALA A O 1
ATOM 543 N N . ALA A 1 90 ? -7.053 3.258 5.706 1.00 91.25 90 ALA A N 1
ATOM 544 C CA . ALA A 1 90 ? -7.611 3.196 4.358 1.00 91.25 90 ALA A CA 1
ATOM 545 C C . ALA A 1 90 ? -7.196 4.404 3.500 1.00 91.25 90 ALA A C 1
ATOM 547 O O . ALA A 1 90 ? -6.867 4.226 2.328 1.00 91.25 90 ALA A O 1
ATOM 548 N N . ALA A 1 91 ? -7.159 5.610 4.075 1.00 92.50 91 ALA A N 1
ATOM 549 C CA . ALA A 1 91 ? -6.686 6.810 3.387 1.00 92.50 91 ALA A CA 1
ATOM 550 C C . ALA A 1 91 ? -5.200 6.694 3.009 1.00 92.50 91 ALA A C 1
ATOM 552 O O . ALA A 1 91 ? -4.844 6.907 1.851 1.00 92.50 91 ALA A O 1
ATOM 553 N N . THR A 1 92 ? -4.358 6.255 3.950 1.00 95.69 92 THR A N 1
ATOM 554 C CA . THR A 1 92 ? -2.927 6.002 3.707 1.00 95.69 92 THR A CA 1
ATOM 555 C C . THR A 1 92 ? -2.719 4.959 2.605 1.00 95.69 92 THR A C 1
ATOM 557 O O . THR A 1 92 ? -1.887 5.137 1.717 1.00 95.69 92 THR A O 1
ATOM 560 N N . ALA A 1 93 ? -3.497 3.872 2.621 1.00 92.19 93 ALA A N 1
ATOM 561 C CA . ALA A 1 93 ? -3.423 2.837 1.593 1.00 92.19 93 ALA A CA 1
ATOM 562 C C . ALA A 1 93 ? -3.849 3.355 0.207 1.00 92.19 93 ALA A C 1
ATOM 564 O O . ALA A 1 93 ? -3.230 2.995 -0.794 1.00 92.19 93 ALA A O 1
ATOM 565 N N . ALA A 1 94 ? -4.873 4.211 0.141 1.00 94.00 94 ALA A N 1
ATOM 566 C CA . ALA A 1 94 ? -5.319 4.825 -1.107 1.00 94.00 94 ALA A CA 1
ATOM 567 C C . ALA A 1 94 ? -4.269 5.787 -1.687 1.00 94.00 94 ALA A C 1
ATOM 569 O O . ALA A 1 94 ? -4.029 5.774 -2.893 1.00 94.00 94 ALA A O 1
ATOM 570 N N . GLU A 1 95 ? -3.603 6.578 -0.841 1.00 95.25 95 GLU A N 1
ATOM 571 C CA . GLU A 1 95 ? -2.514 7.462 -1.269 1.00 95.25 95 GLU A CA 1
ATOM 572 C C . GLU A 1 95 ? -1.308 6.668 -1.788 1.00 95.25 95 GLU A C 1
ATOM 574 O O . GLU A 1 95 ? -0.785 6.972 -2.861 1.00 95.25 95 GLU A O 1
ATOM 579 N N . ALA A 1 96 ? -0.922 5.596 -1.089 1.00 93.12 96 ALA A N 1
ATOM 580 C CA . ALA A 1 96 ? 0.148 4.704 -1.530 1.00 93.12 96 ALA A CA 1
ATOM 581 C C . ALA A 1 96 ? -0.179 4.010 -2.865 1.00 93.12 96 ALA A C 1
ATOM 583 O O . ALA A 1 96 ? 0.697 3.867 -3.717 1.00 93.12 96 ALA A O 1
ATOM 584 N N . ALA A 1 97 ? -1.436 3.601 -3.071 1.00 94.50 97 ALA A N 1
ATOM 585 C CA . ALA A 1 97 ? -1.882 3.031 -4.340 1.00 94.50 97 ALA A CA 1
ATOM 586 C C . ALA A 1 97 ? -1.809 4.060 -5.481 1.00 94.50 97 ALA A C 1
ATOM 588 O O . ALA A 1 97 ? -1.265 3.752 -6.539 1.00 94.50 97 ALA A O 1
ATOM 589 N N . ALA A 1 98 ? -2.273 5.291 -5.242 1.00 96.88 98 ALA A N 1
ATOM 590 C CA . ALA A 1 98 ? -2.205 6.369 -6.225 1.00 96.88 98 ALA A CA 1
ATOM 591 C C . ALA A 1 98 ? -0.758 6.731 -6.596 1.00 96.88 98 ALA A C 1
ATOM 593 O O . ALA A 1 98 ? -0.468 6.971 -7.765 1.00 96.88 98 ALA A O 1
ATOM 594 N N . GLU A 1 99 ? 0.163 6.750 -5.629 1.00 97.25 99 GLU A N 1
ATOM 595 C CA . GLU A 1 99 ? 1.587 6.967 -5.907 1.00 97.25 99 GLU A CA 1
ATOM 596 C C . GLU A 1 99 ? 2.200 5.806 -6.697 1.00 97.25 99 GLU A C 1
ATOM 598 O O . GLU A 1 99 ? 2.935 6.033 -7.655 1.00 97.25 99 GLU A O 1
ATOM 603 N N . ALA A 1 100 ? 1.856 4.559 -6.364 1.00 93.75 100 ALA A N 1
ATOM 604 C CA . ALA A 1 100 ? 2.314 3.402 -7.127 1.00 93.75 100 ALA A CA 1
ATOM 605 C C . ALA A 1 100 ? 1.849 3.457 -8.592 1.00 93.75 100 ALA A C 1
ATOM 607 O O . ALA A 1 100 ? 2.616 3.100 -9.484 1.00 93.75 100 ALA A O 1
ATOM 608 N N . ASP A 1 101 ? 0.627 3.925 -8.853 1.00 97.94 101 ASP A N 1
ATOM 609 C CA . ASP A 1 101 ? 0.120 4.107 -10.216 1.00 97.94 101 ASP A CA 1
ATOM 610 C C . ASP A 1 101 ? 0.869 5.217 -10.968 1.00 97.94 101 ASP A C 1
ATOM 612 O O . ASP A 1 101 ? 1.309 4.984 -12.095 1.00 97.94 101 ASP A O 1
ATOM 616 N N . ARG A 1 102 ? 1.129 6.370 -10.329 1.00 97.81 102 ARG A N 1
ATOM 617 C CA . ARG A 1 102 ? 1.958 7.443 -10.920 1.00 97.81 102 ARG A CA 1
ATOM 618 C C . ARG A 1 102 ? 3.361 6.956 -11.272 1.00 97.81 102 ARG A C 1
ATOM 620 O O . ARG A 1 102 ? 3.871 7.271 -12.344 1.00 97.81 102 ARG A O 1
ATOM 627 N N . LEU A 1 103 ? 3.990 6.178 -10.388 1.00 97.31 103 LEU A N 1
ATOM 628 C CA . LEU A 1 103 ? 5.326 5.631 -10.628 1.00 97.31 103 LEU A CA 1
ATOM 629 C C . LEU A 1 103 ? 5.335 4.622 -11.782 1.00 97.31 103 LEU A C 1
ATOM 631 O O . LEU A 1 103 ? 6.279 4.619 -12.568 1.00 97.31 103 LEU A O 1
ATOM 635 N N . ARG A 1 104 ? 4.293 3.791 -11.925 1.00 97.25 104 ARG A N 1
ATOM 636 C CA . ARG A 1 104 ? 4.161 2.873 -13.072 1.00 97.25 104 ARG A CA 1
ATOM 637 C C . ARG A 1 104 ? 4.017 3.625 -14.390 1.00 97.25 104 ARG A C 1
ATOM 639 O O . ARG A 1 104 ? 4.663 3.247 -15.360 1.00 97.25 104 ARG A O 1
ATOM 646 N N . GLU A 1 105 ? 3.212 4.682 -14.423 1.00 97.50 105 GLU A N 1
ATOM 647 C CA . GLU A 1 105 ? 3.036 5.516 -15.617 1.00 97.50 105 GLU A CA 1
ATOM 648 C C . GLU A 1 105 ? 4.334 6.252 -15.993 1.00 97.50 105 GLU A C 1
ATOM 650 O O . GLU A 1 105 ? 4.734 6.274 -17.160 1.00 97.50 105 GLU A O 1
ATOM 655 N N . ALA A 1 106 ? 5.053 6.778 -14.997 1.00 96.38 106 ALA A N 1
ATOM 656 C CA . ALA A 1 106 ? 6.357 7.401 -15.203 1.00 96.38 106 ALA A CA 1
ATOM 657 C C . ALA A 1 106 ? 7.406 6.405 -15.725 1.00 96.38 106 ALA A C 1
ATOM 659 O O . ALA A 1 106 ? 8.181 6.750 -16.616 1.00 96.38 106 ALA A O 1
ATOM 660 N N . LEU A 1 107 ? 7.424 5.172 -15.203 1.00 96.38 107 LEU A N 1
ATOM 661 C CA . LEU A 1 107 ? 8.305 4.111 -15.696 1.00 96.38 107 LEU A CA 1
ATOM 662 C C . LEU A 1 107 ? 7.959 3.709 -17.130 1.00 96.38 107 LEU A C 1
ATOM 664 O O . LEU A 1 107 ? 8.862 3.654 -17.952 1.00 96.38 107 LEU A O 1
ATOM 668 N N . ALA A 1 108 ? 6.677 3.530 -17.457 1.00 96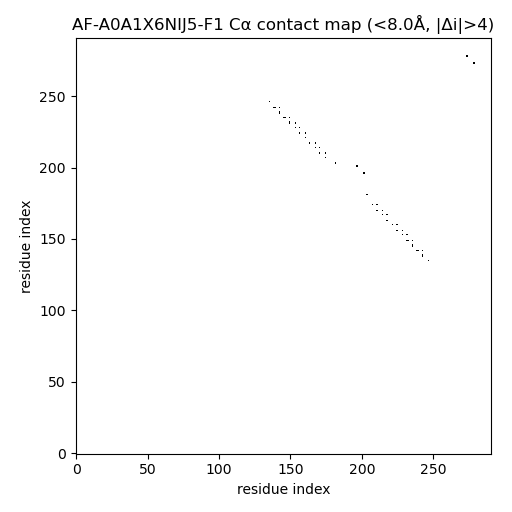.94 108 ALA A N 1
ATOM 669 C CA . ALA A 1 108 ? 6.253 3.229 -18.825 1.00 96.94 108 ALA A CA 1
ATOM 670 C C . ALA A 1 108 ? 6.689 4.326 -19.812 1.00 96.94 108 ALA A C 1
ATOM 672 O O . ALA A 1 108 ? 7.233 4.027 -20.870 1.00 96.94 108 ALA A O 1
ATOM 673 N N . THR A 1 109 ? 6.548 5.598 -19.424 1.00 97.50 109 THR A N 1
ATOM 674 C CA . THR A 1 109 ? 7.038 6.733 -20.226 1.00 97.50 109 THR A CA 1
ATOM 675 C C . THR A 1 109 ? 8.556 6.666 -20.425 1.00 97.50 109 THR A C 1
ATOM 677 O O . THR A 1 109 ? 9.059 6.933 -21.514 1.00 97.50 109 THR A O 1
ATOM 680 N N . LYS A 1 110 ? 9.313 6.300 -19.381 1.00 95.94 110 LYS A N 1
ATOM 681 C CA . LYS A 1 110 ? 10.773 6.162 -19.476 1.00 95.94 110 LYS A CA 1
ATOM 682 C C . LYS A 1 110 ? 11.204 4.972 -20.323 1.00 95.94 110 LYS A C 1
ATOM 684 O O . LYS A 1 110 ? 12.173 5.110 -21.063 1.00 95.94 110 LYS A O 1
ATOM 689 N N . ASP A 1 111 ? 10.490 3.856 -20.260 1.00 97.00 111 ASP A N 1
ATOM 690 C CA . ASP A 1 111 ? 10.744 2.700 -21.120 1.00 97.00 111 ASP A CA 1
ATOM 691 C C . ASP A 1 111 ? 10.514 3.067 -22.596 1.00 97.00 111 ASP A C 1
ATOM 693 O O . ASP A 1 111 ? 11.353 2.766 -23.442 1.00 97.00 111 ASP A O 1
ATOM 697 N N . GLU A 1 112 ? 9.449 3.816 -22.904 1.00 97.00 112 GLU A N 1
ATOM 698 C CA . GLU A 1 112 ? 9.204 4.347 -24.254 1.00 97.00 112 GLU A CA 1
ATOM 699 C C . GLU A 1 112 ? 10.310 5.312 -24.720 1.00 97.00 112 GLU A C 1
ATOM 701 O O . GLU A 1 112 ? 10.767 5.224 -25.863 1.00 97.00 112 GLU A O 1
ATOM 706 N N . GLU A 1 113 ? 10.788 6.210 -23.848 1.00 95.88 113 GLU A N 1
ATOM 707 C CA . GLU A 1 113 ? 11.927 7.088 -24.153 1.00 95.88 113 GLU A CA 1
ATOM 708 C C . GLU A 1 113 ? 13.210 6.286 -24.442 1.00 95.88 113 GLU A C 1
ATOM 710 O O . GLU A 1 113 ? 13.945 6.611 -25.378 1.00 95.88 113 GLU A O 1
ATOM 715 N N . VAL A 1 114 ? 13.489 5.240 -23.657 1.00 95.44 114 VAL A N 1
ATOM 716 C CA . VAL A 1 114 ? 14.668 4.377 -23.831 1.00 95.44 114 VAL A CA 1
ATOM 717 C C . VAL A 1 114 ? 14.591 3.593 -25.139 1.00 95.44 114 VAL A C 1
ATOM 719 O O . VAL A 1 114 ? 15.589 3.526 -25.861 1.00 95.44 114 VAL A O 1
ATOM 722 N N . GLU A 1 115 ? 13.428 3.043 -25.487 1.00 96.00 115 GLU A N 1
ATOM 723 C CA . GLU A 1 115 ? 13.209 2.369 -26.772 1.00 96.00 115 GLU A CA 1
ATOM 724 C C . GLU A 1 115 ? 13.387 3.337 -27.951 1.00 96.00 115 GLU A C 1
ATOM 726 O O . GLU A 1 115 ? 14.089 3.024 -28.916 1.00 96.00 115 GLU A O 1
ATOM 731 N N . ALA A 1 116 ? 12.848 4.558 -27.856 1.00 93.25 116 ALA A N 1
ATOM 732 C CA . ALA A 1 116 ? 13.018 5.580 -28.889 1.00 93.25 116 ALA A CA 1
ATOM 733 C C . ALA A 1 116 ? 14.490 5.992 -29.073 1.00 93.25 116 ALA A C 1
ATOM 735 O O . ALA A 1 116 ? 14.970 6.095 -30.206 1.00 93.25 116 ALA A O 1
ATOM 736 N N . LEU A 1 117 ? 15.231 6.191 -27.976 1.00 93.50 117 LEU A N 1
ATOM 737 C CA . LEU A 1 117 ? 16.664 6.497 -28.020 1.00 93.50 117 LEU A CA 1
ATOM 738 C C . LEU A 1 117 ? 17.481 5.334 -28.590 1.00 93.50 117 LEU A C 1
ATOM 740 O O . LEU A 1 117 ? 18.395 5.560 -29.383 1.00 93.50 117 LEU A O 1
ATOM 744 N N . SER A 1 118 ? 17.137 4.098 -28.228 1.00 93.75 118 SER A N 1
ATOM 745 C CA . SER A 1 118 ? 17.806 2.894 -28.734 1.00 93.75 118 SER A CA 1
ATOM 746 C C . SER A 1 118 ? 17.589 2.728 -30.239 1.00 93.75 118 SER A C 1
ATOM 748 O O . SER A 1 118 ? 18.540 2.475 -30.981 1.00 93.75 118 SER A O 1
ATOM 750 N N . ALA A 1 119 ? 16.362 2.958 -30.714 1.00 93.31 119 ALA A N 1
ATOM 751 C CA . ALA A 1 119 ? 16.043 2.965 -32.137 1.00 93.31 119 ALA A CA 1
ATOM 752 C C . ALA A 1 119 ? 16.803 4.073 -32.888 1.00 93.31 119 ALA A C 1
ATOM 754 O O . ALA A 1 119 ? 17.402 3.807 -33.932 1.00 93.31 119 ALA A O 1
ATOM 755 N N . ALA A 1 120 ? 16.845 5.294 -32.344 1.00 92.31 120 ALA A N 1
ATOM 756 C CA . ALA A 1 120 ? 17.581 6.409 -32.939 1.00 92.31 120 ALA A CA 1
ATOM 757 C C . ALA A 1 120 ? 19.095 6.138 -33.014 1.00 92.31 120 ALA A C 1
ATOM 759 O O . ALA A 1 120 ? 19.720 6.415 -34.038 1.00 92.31 120 ALA A O 1
ATOM 760 N N . ALA A 1 121 ? 19.680 5.548 -31.967 1.00 89.44 121 ALA A N 1
ATOM 761 C CA . ALA A 1 121 ? 21.083 5.140 -31.959 1.00 89.44 121 ALA A CA 1
ATOM 762 C C . ALA A 1 121 ? 21.369 4.047 -33.002 1.00 89.44 121 ALA A C 1
ATOM 764 O O . ALA A 1 121 ? 22.386 4.107 -33.695 1.00 89.44 121 ALA A O 1
ATOM 765 N N . GLY A 1 122 ? 20.453 3.084 -33.162 1.00 90.31 122 GLY A N 1
ATOM 766 C CA . GLY A 1 122 ? 20.538 2.054 -34.197 1.00 90.31 122 GLY A CA 1
ATOM 767 C C . GLY A 1 122 ? 20.537 2.637 -35.613 1.00 90.31 122 GLY A C 1
ATOM 768 O O . GLY A 1 122 ? 21.385 2.269 -36.425 1.00 90.31 122 GLY A O 1
ATOM 769 N N . VAL A 1 123 ? 19.645 3.594 -35.893 1.00 93.75 123 VAL A N 1
ATOM 770 C CA . VAL A 1 123 ? 19.594 4.300 -37.187 1.00 93.75 123 VAL A CA 1
ATOM 771 C C . VAL A 1 123 ? 20.876 5.099 -37.428 1.00 93.75 123 VAL A C 1
ATOM 773 O O . VAL A 1 123 ? 21.499 4.937 -38.473 1.00 93.75 123 VAL A O 1
ATOM 776 N N . ALA A 1 124 ? 21.334 5.883 -36.447 1.00 89.69 124 ALA A N 1
ATOM 777 C CA . ALA A 1 124 ? 22.564 6.666 -36.576 1.00 89.69 124 ALA A CA 1
ATOM 778 C C . ALA A 1 124 ? 23.800 5.782 -36.831 1.00 89.69 124 ALA A C 1
ATOM 780 O O . ALA A 1 124 ? 24.672 6.137 -37.626 1.00 89.69 124 ALA A O 1
ATOM 781 N N . SER A 1 125 ? 23.870 4.608 -36.193 1.00 88.94 125 SER A N 1
ATOM 782 C CA . SER A 1 125 ? 24.941 3.637 -36.431 1.00 88.94 125 SER A CA 1
ATOM 783 C C . SER A 1 125 ? 24.874 3.032 -37.836 1.00 88.94 125 SER A C 1
ATOM 785 O O . SER A 1 125 ? 25.921 2.861 -38.465 1.00 88.94 125 SER A O 1
ATOM 787 N N . ALA A 1 126 ? 23.674 2.730 -38.340 1.00 89.06 126 ALA A N 1
ATOM 788 C CA . ALA A 1 126 ? 23.483 2.220 -39.696 1.00 89.06 126 ALA A CA 1
ATOM 789 C C . ALA A 1 126 ? 23.862 3.266 -40.757 1.00 89.06 126 ALA A C 1
ATOM 791 O O . ALA A 1 126 ? 24.572 2.937 -41.709 1.00 89.06 126 ALA A O 1
ATOM 792 N N . ASP A 1 127 ? 23.469 4.526 -40.561 1.00 91.12 127 ASP A N 1
ATOM 793 C CA . ASP A 1 127 ? 23.823 5.634 -41.452 1.00 91.12 127 ASP A CA 1
ATOM 794 C C . ASP A 1 127 ? 25.339 5.874 -41.479 1.00 91.12 127 ASP A C 1
ATOM 796 O O . ASP A 1 127 ? 25.926 6.038 -42.551 1.00 91.12 127 ASP A O 1
ATOM 800 N N . ALA A 1 128 ? 26.003 5.823 -40.319 1.00 84.69 128 ALA A N 1
ATOM 801 C CA . ALA A 1 128 ? 27.458 5.934 -40.236 1.00 84.69 128 ALA A CA 1
ATOM 802 C C . ALA A 1 128 ? 28.169 4.785 -40.974 1.00 84.69 128 ALA A C 1
ATOM 804 O O . ALA A 1 128 ? 29.136 5.020 -41.702 1.00 84.69 128 ALA A O 1
ATOM 805 N N . ALA A 1 129 ? 27.671 3.551 -40.837 1.00 85.06 129 ALA A N 1
ATOM 806 C CA . ALA A 1 129 ? 28.204 2.397 -41.559 1.00 85.06 129 ALA A CA 1
ATOM 807 C C . ALA A 1 129 ? 28.001 2.525 -43.080 1.00 85.06 129 ALA A C 1
ATOM 809 O O . ALA A 1 129 ? 28.922 2.247 -43.851 1.00 85.06 129 ALA A O 1
ATOM 810 N N . ALA A 1 130 ? 26.832 2.998 -43.522 1.00 86.94 130 ALA A N 1
ATOM 811 C CA . ALA A 1 130 ? 26.544 3.242 -44.934 1.00 86.94 130 ALA A CA 1
ATOM 812 C C . ALA A 1 130 ? 27.438 4.348 -45.522 1.00 86.94 130 ALA A C 1
ATOM 814 O O . ALA A 1 130 ? 27.977 4.190 -46.620 1.00 86.94 130 ALA A O 1
ATOM 815 N N . ALA A 1 131 ? 27.658 5.437 -44.778 1.00 84.25 131 ALA A N 1
ATOM 816 C CA . ALA A 1 131 ? 28.564 6.510 -45.175 1.00 84.25 131 ALA A CA 1
ATOM 817 C C . ALA A 1 131 ? 30.015 6.015 -45.302 1.00 84.25 131 ALA A C 1
ATOM 819 O O . ALA A 1 131 ? 30.682 6.316 -46.293 1.00 84.25 131 ALA A O 1
ATOM 820 N N . ALA A 1 132 ? 30.487 5.202 -44.350 1.00 81.62 132 ALA A N 1
ATOM 821 C CA . ALA A 1 132 ? 31.818 4.598 -44.404 1.00 81.62 132 ALA A CA 1
ATOM 822 C C . ALA A 1 132 ? 31.977 3.652 -45.609 1.00 81.62 132 ALA A C 1
ATOM 824 O O . ALA A 1 132 ? 32.984 3.722 -46.315 1.00 81.62 132 ALA A O 1
ATOM 825 N N . ALA A 1 133 ? 30.969 2.821 -45.896 1.00 83.75 133 ALA A N 1
ATOM 826 C CA . ALA A 1 133 ? 30.969 1.940 -47.063 1.00 83.75 133 ALA A CA 1
ATOM 827 C C . ALA A 1 133 ? 30.988 2.731 -48.384 1.00 83.75 133 ALA A C 1
ATOM 829 O O . ALA A 1 133 ? 31.751 2.402 -49.293 1.00 83.75 133 ALA A O 1
ATOM 830 N N . SER A 1 134 ? 30.205 3.811 -48.478 1.00 81.50 134 SER A N 1
ATOM 831 C CA . SER A 1 134 ? 30.210 4.692 -49.651 1.00 81.50 134 SER A CA 1
ATOM 832 C C . SER A 1 134 ? 31.556 5.395 -49.841 1.00 81.50 134 SER A C 1
ATOM 834 O O . SER A 1 134 ? 32.007 5.545 -50.976 1.00 81.50 134 SER A O 1
ATOM 836 N N . ALA A 1 135 ? 32.203 5.826 -48.756 1.00 80.19 135 ALA A N 1
ATOM 837 C CA . ALA A 1 135 ? 33.523 6.447 -48.815 1.00 80.19 135 ALA A CA 1
ATOM 838 C C . ALA A 1 135 ? 34.600 5.448 -49.271 1.00 80.19 135 ALA A C 1
ATOM 840 O O . ALA A 1 135 ? 35.442 5.796 -50.098 1.00 80.19 135 ALA A O 1
ATOM 841 N N . ALA A 1 136 ? 34.542 4.200 -48.794 1.00 76.56 136 ALA A N 1
ATOM 842 C CA . ALA A 1 136 ? 35.444 3.136 -49.229 1.00 76.56 136 ALA A CA 1
ATOM 843 C C . ALA A 1 136 ? 35.282 2.823 -50.728 1.00 76.56 136 ALA A C 1
ATOM 845 O O . ALA A 1 136 ? 36.277 2.770 -51.447 1.00 76.56 136 ALA A O 1
ATOM 846 N N . ALA A 1 137 ? 34.042 2.710 -51.219 1.00 78.88 137 ALA A N 1
ATOM 847 C CA . ALA A 1 137 ? 33.768 2.486 -52.640 1.00 78.88 137 ALA A CA 1
ATOM 848 C C . ALA A 1 137 ? 34.262 3.646 -53.527 1.00 78.88 137 ALA A C 1
ATOM 850 O O . ALA A 1 137 ? 34.811 3.421 -54.605 1.00 78.88 137 ALA A O 1
ATOM 851 N N . ALA A 1 138 ? 34.111 4.894 -53.068 1.00 76.44 138 ALA A N 1
ATOM 852 C CA . ALA A 1 138 ? 34.633 6.061 -53.778 1.00 76.44 138 ALA A CA 1
ATOM 853 C C . ALA A 1 138 ? 36.173 6.076 -53.822 1.00 76.44 138 ALA A C 1
ATOM 855 O O . ALA A 1 138 ? 36.754 6.410 -54.854 1.00 76.44 138 ALA A O 1
ATOM 856 N N . ALA A 1 139 ? 36.833 5.685 -52.727 1.00 76.12 139 ALA A N 1
ATOM 857 C CA . ALA A 1 139 ? 38.289 5.570 -52.673 1.00 76.12 139 ALA A CA 1
ATOM 858 C C . ALA A 1 139 ? 38.817 4.467 -53.607 1.00 76.12 139 ALA A C 1
ATOM 860 O O . ALA A 1 139 ? 39.823 4.672 -54.284 1.00 76.12 139 ALA A O 1
ATOM 861 N N . GLU A 1 140 ? 38.123 3.328 -53.690 1.00 79.06 140 GLU A N 1
ATOM 862 C CA . GLU A 1 140 ? 38.456 2.248 -54.625 1.00 79.06 140 GLU A CA 1
ATOM 863 C C . GLU A 1 140 ? 38.325 2.707 -56.083 1.00 79.06 140 GLU A C 1
ATOM 865 O O . GLU A 1 140 ? 39.256 2.524 -56.867 1.00 79.06 140 GLU A O 1
ATOM 870 N N . ALA A 1 141 ? 37.226 3.381 -56.438 1.00 78.69 141 ALA A N 1
ATOM 871 C CA . ALA A 1 141 ? 37.036 3.933 -57.780 1.00 78.69 141 ALA A CA 1
ATOM 872 C C . ALA A 1 141 ? 38.143 4.936 -58.155 1.00 78.69 141 ALA A C 1
ATOM 874 O O . ALA A 1 141 ? 38.732 4.832 -59.229 1.00 78.69 141 ALA A O 1
ATOM 875 N N . ALA A 1 142 ? 38.496 5.846 -57.242 1.00 75.00 142 ALA A N 1
ATOM 876 C CA . ALA A 1 142 ? 39.580 6.802 -57.460 1.00 75.00 142 ALA A CA 1
ATOM 877 C C . ALA A 1 142 ? 40.948 6.115 -57.637 1.00 75.00 142 ALA A C 1
ATOM 879 O O . ALA A 1 142 ? 41.756 6.549 -58.459 1.00 75.00 142 ALA A O 1
ATOM 880 N N . ALA A 1 143 ? 41.214 5.029 -56.901 1.00 74.00 143 ALA A N 1
ATOM 881 C CA . ALA A 1 143 ? 42.438 4.246 -57.059 1.00 74.00 143 ALA A CA 1
ATOM 882 C C . ALA A 1 143 ? 42.498 3.536 -58.423 1.00 74.00 143 ALA A C 1
ATOM 884 O O . ALA A 1 143 ? 43.559 3.503 -59.049 1.00 74.00 143 ALA A O 1
ATOM 885 N N . VAL A 1 144 ? 41.367 3.010 -58.909 1.00 82.50 144 VAL A N 1
ATOM 886 C CA . VAL A 1 144 ? 41.256 2.411 -60.250 1.00 82.50 144 VAL A CA 1
ATOM 887 C C . VAL A 1 144 ? 41.498 3.458 -61.339 1.00 82.50 144 VAL A C 1
ATOM 889 O O . VAL A 1 144 ? 42.288 3.210 -62.252 1.00 82.50 144 VAL A O 1
ATOM 892 N N . ASP A 1 145 ? 40.894 4.641 -61.221 1.00 79.38 145 ASP A N 1
ATOM 893 C CA . ASP A 1 145 ? 41.094 5.740 -62.172 1.00 79.38 145 ASP A CA 1
ATOM 894 C C . ASP A 1 145 ? 42.556 6.215 -62.190 1.00 79.38 145 ASP A C 1
ATOM 896 O O . ASP A 1 145 ? 43.141 6.410 -63.259 1.00 79.38 145 ASP A O 1
ATOM 900 N N . ALA A 1 146 ? 43.190 6.332 -61.018 1.00 72.19 146 ALA A N 1
ATOM 901 C CA . ALA A 1 146 ? 44.607 6.673 -60.907 1.00 72.19 146 ALA A CA 1
ATOM 902 C C . ALA A 1 146 ? 45.512 5.605 -61.547 1.00 72.19 146 ALA A C 1
ATOM 904 O O . ALA A 1 146 ? 46.466 5.941 -62.253 1.00 72.19 146 ALA A O 1
ATOM 905 N N . ALA A 1 147 ? 45.199 4.320 -61.353 1.00 72.94 147 ALA A N 1
ATOM 906 C CA . ALA A 1 147 ? 45.923 3.223 -61.987 1.00 72.94 147 ALA A CA 1
ATOM 907 C C . ALA A 1 147 ? 45.766 3.242 -63.517 1.00 72.94 147 ALA A C 1
ATOM 909 O O . ALA A 1 147 ? 46.745 3.037 -64.237 1.00 72.94 147 ALA A O 1
ATOM 910 N N . ALA A 1 148 ? 44.568 3.544 -64.026 1.00 77.12 148 ALA A N 1
ATOM 911 C CA . ALA A 1 148 ? 44.317 3.686 -65.458 1.00 77.12 148 ALA A CA 1
ATOM 912 C C . ALA A 1 148 ? 45.086 4.874 -66.063 1.00 77.12 148 ALA A C 1
ATOM 914 O O . ALA A 1 148 ? 45.696 4.738 -67.126 1.00 77.12 148 ALA A O 1
ATOM 915 N N . ALA A 1 149 ? 45.123 6.018 -65.371 1.00 74.44 149 ALA A N 1
ATOM 916 C CA . ALA A 1 149 ? 45.906 7.179 -65.788 1.00 74.44 149 ALA A CA 1
ATOM 917 C C . ALA A 1 149 ? 47.415 6.874 -65.817 1.00 74.44 149 ALA A C 1
ATOM 919 O O . ALA A 1 149 ? 48.093 7.207 -66.791 1.00 74.44 149 ALA A O 1
ATOM 920 N N . ALA A 1 150 ? 47.930 6.182 -64.795 1.00 72.44 150 ALA A N 1
ATOM 921 C CA . ALA A 1 150 ? 49.326 5.753 -64.744 1.00 72.44 1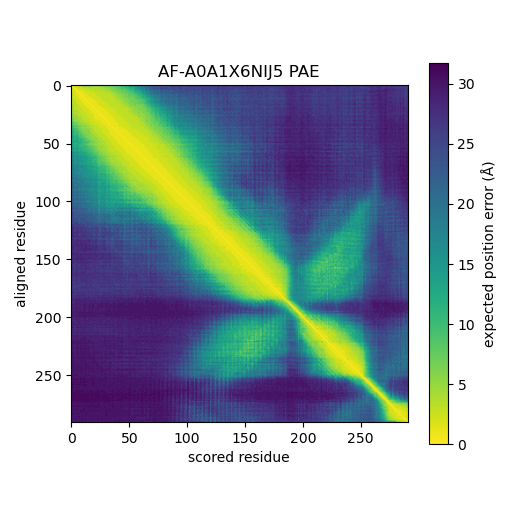50 ALA A CA 1
ATOM 922 C C . ALA A 1 150 ? 49.671 4.757 -65.865 1.00 72.44 150 ALA A C 1
ATOM 924 O O . ALA A 1 150 ? 50.744 4.850 -66.460 1.00 72.44 150 ALA A O 1
ATOM 925 N N . ALA A 1 151 ? 48.763 3.832 -66.196 1.00 75.88 151 ALA A N 1
ATOM 926 C CA . ALA A 1 151 ? 48.943 2.906 -67.313 1.00 75.88 151 ALA A CA 1
ATOM 927 C C . ALA A 1 151 ? 49.001 3.642 -68.662 1.00 75.88 151 ALA A C 1
ATOM 929 O O . ALA A 1 151 ? 49.898 3.373 -69.461 1.00 75.88 151 ALA A O 1
ATOM 930 N N . ALA A 1 152 ? 48.110 4.613 -68.885 1.00 79.94 152 ALA A N 1
ATOM 931 C CA . ALA A 1 152 ? 48.110 5.432 -70.095 1.00 79.94 152 ALA A CA 1
ATOM 932 C C . ALA A 1 152 ? 49.388 6.278 -70.233 1.00 79.94 152 ALA A C 1
ATOM 934 O O . ALA A 1 152 ? 49.918 6.427 -71.335 1.00 79.94 152 ALA A O 1
ATOM 935 N N . GLU A 1 153 ? 49.906 6.814 -69.123 1.00 80.25 153 GLU A N 1
ATOM 936 C CA . GLU A 1 153 ? 51.193 7.517 -69.109 1.00 80.25 153 GLU A CA 1
ATOM 937 C C . GLU A 1 153 ? 52.357 6.568 -69.408 1.00 80.25 153 GLU A C 1
ATOM 939 O O . GLU A 1 153 ? 53.205 6.877 -70.241 1.00 80.25 153 GLU A O 1
ATOM 944 N N . ALA A 1 154 ? 52.371 5.375 -68.811 1.00 72.62 154 ALA A N 1
ATOM 945 C CA . ALA A 1 154 ? 53.388 4.372 -69.106 1.00 72.62 154 ALA A CA 1
ATOM 946 C C . ALA A 1 154 ? 53.377 3.959 -70.589 1.00 72.62 154 ALA A C 1
ATOM 948 O O . ALA A 1 154 ? 54.442 3.806 -71.186 1.00 72.62 154 ALA A O 1
ATOM 949 N N . ASP A 1 155 ? 52.202 3.812 -71.205 1.00 81.88 155 ASP A N 1
ATOM 950 C CA . ASP A 1 155 ? 52.081 3.533 -72.641 1.00 81.88 155 ASP A CA 1
ATOM 951 C C . ASP A 1 155 ? 52.592 4.694 -73.505 1.00 81.88 155 ASP A C 1
ATOM 953 O O . ASP A 1 155 ? 53.302 4.459 -74.487 1.00 81.88 155 ASP A O 1
ATOM 957 N N . ARG A 1 156 ? 52.306 5.945 -73.119 1.00 84.38 156 ARG A N 1
ATOM 958 C CA . ARG A 1 156 ? 52.843 7.145 -73.779 1.00 84.38 156 ARG A CA 1
ATOM 959 C C . ARG A 1 156 ? 54.372 7.181 -73.715 1.00 84.38 156 ARG A C 1
ATOM 961 O O . ARG A 1 156 ? 55.009 7.398 -74.744 1.00 84.38 156 ARG A O 1
ATOM 968 N N . LEU A 1 157 ? 54.954 6.924 -72.542 1.00 80.00 157 LEU A N 1
ATOM 969 C CA . LEU A 1 157 ? 56.407 6.878 -72.354 1.00 80.00 157 LEU A CA 1
ATOM 970 C C . LEU A 1 157 ? 57.047 5.747 -73.170 1.00 80.00 157 LEU A C 1
ATOM 972 O O . LEU A 1 157 ? 58.034 5.980 -73.860 1.00 80.00 157 LEU A O 1
ATOM 976 N N . ARG A 1 158 ? 56.460 4.541 -73.186 1.00 80.19 158 ARG A N 1
ATOM 977 C CA . ARG A 1 158 ? 56.941 3.433 -74.038 1.00 80.19 158 ARG A CA 1
ATOM 978 C C . ARG A 1 158 ? 56.924 3.797 -75.521 1.00 80.19 158 ARG A C 1
ATOM 980 O O . ARG A 1 158 ? 57.866 3.467 -76.236 1.00 80.19 158 ARG A O 1
ATOM 987 N N . ALA A 1 159 ? 55.873 4.473 -75.986 1.00 80.81 159 ALA A N 1
ATOM 988 C CA . ALA A 1 159 ? 55.782 4.931 -77.369 1.00 80.81 159 ALA A CA 1
ATOM 989 C C . ALA A 1 159 ? 56.846 5.994 -77.697 1.00 80.81 159 ALA A C 1
ATOM 991 O O . ALA A 1 159 ? 57.434 5.949 -78.777 1.00 80.81 159 ALA A O 1
ATOM 992 N N . ALA A 1 160 ? 57.124 6.913 -76.766 1.00 76.12 160 ALA A N 1
ATOM 993 C CA . ALA A 1 160 ? 58.184 7.908 -76.913 1.00 76.12 160 ALA A CA 1
ATOM 994 C C . ALA A 1 160 ? 59.575 7.257 -76.995 1.00 76.12 160 ALA A C 1
ATOM 996 O O . ALA A 1 160 ? 60.338 7.580 -77.905 1.00 76.12 160 ALA A O 1
ATOM 997 N N . VAL A 1 161 ? 59.867 6.288 -76.118 1.00 78.12 161 VAL A N 1
ATOM 998 C CA . VAL A 1 161 ? 61.121 5.514 -76.153 1.00 78.12 161 VAL A CA 1
ATOM 999 C C . VAL A 1 161 ? 61.266 4.779 -77.485 1.00 78.12 161 VAL A C 1
ATOM 1001 O O . VAL A 1 161 ? 62.283 4.929 -78.149 1.00 78.12 161 VAL A O 1
ATOM 1004 N N . ALA A 1 162 ? 60.226 4.078 -77.948 1.00 80.62 162 ALA A N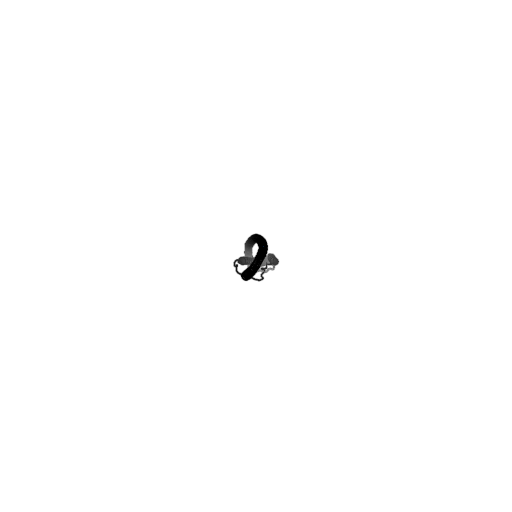 1
ATOM 1005 C CA . ALA A 1 162 ? 60.272 3.374 -79.231 1.00 80.62 162 ALA A CA 1
ATOM 1006 C C . ALA A 1 162 ? 60.497 4.318 -80.431 1.00 80.62 162 ALA A C 1
ATOM 1008 O O . ALA A 1 162 ? 61.195 3.961 -81.381 1.00 80.62 162 ALA A O 1
ATOM 1009 N N . ALA A 1 163 ? 59.922 5.526 -80.403 1.00 75.44 163 ALA A N 1
ATOM 1010 C CA . ALA A 1 163 ? 60.165 6.538 -81.430 1.00 75.44 163 ALA A CA 1
ATOM 1011 C C . ALA A 1 163 ? 61.622 7.026 -81.410 1.00 75.44 163 ALA A C 1
ATOM 1013 O O . ALA A 1 163 ? 62.247 7.123 -82.466 1.00 75.44 163 ALA A O 1
ATOM 1014 N N . ARG A 1 164 ? 62.177 7.273 -80.216 1.00 73.44 164 ARG A N 1
ATOM 1015 C CA . ARG A 1 164 ? 63.585 7.653 -80.036 1.00 73.44 164 ARG A CA 1
ATOM 1016 C C . ARG A 1 164 ? 64.541 6.548 -80.469 1.00 73.44 164 ARG A C 1
ATOM 1018 O O . ARG A 1 164 ? 65.484 6.852 -81.187 1.00 73.44 164 ARG A O 1
ATOM 1025 N N . ASP A 1 165 ? 64.272 5.288 -80.138 1.00 74.75 165 ASP A N 1
ATOM 1026 C CA . ASP A 1 165 ? 65.061 4.147 -80.621 1.00 74.75 165 ASP A CA 1
ATOM 1027 C C . ASP A 1 165 ? 65.078 4.097 -82.160 1.00 74.75 165 ASP A C 1
ATOM 1029 O O . ASP A 1 165 ? 66.127 3.900 -82.776 1.00 74.75 165 ASP A O 1
ATOM 1033 N N . GLY A 1 166 ? 63.934 4.366 -82.801 1.00 77.25 166 GLY A N 1
ATOM 1034 C CA . GLY A 1 166 ? 63.846 4.506 -84.256 1.00 77.25 166 GLY A CA 1
ATOM 1035 C C . GLY A 1 166 ? 64.680 5.667 -84.816 1.00 77.25 166 GLY A C 1
ATOM 1036 O O . GLY A 1 166 ? 65.330 5.515 -85.854 1.00 77.25 166 GLY A O 1
ATOM 1037 N N . GLU A 1 167 ? 64.702 6.816 -84.133 1.00 72.38 167 GLU A N 1
ATOM 1038 C CA . GLU A 1 167 ? 65.570 7.951 -84.479 1.00 72.38 167 GLU A CA 1
ATOM 1039 C C . GLU A 1 167 ? 67.061 7.604 -84.315 1.00 72.38 167 GLU A C 1
ATOM 1041 O O . GLU A 1 167 ? 67.860 7.938 -85.192 1.00 72.38 167 GLU A O 1
ATOM 1046 N N . ILE A 1 168 ? 67.442 6.902 -83.240 1.00 72.94 168 ILE A N 1
ATOM 1047 C CA . ILE A 1 168 ? 68.823 6.456 -82.984 1.00 72.94 168 ILE A CA 1
ATOM 1048 C C . ILE A 1 168 ? 69.298 5.515 -84.084 1.00 72.94 168 ILE A C 1
ATOM 1050 O O . ILE A 1 168 ? 70.406 5.688 -84.593 1.00 72.94 168 ILE A O 1
ATOM 1054 N N . GLU A 1 169 ? 68.483 4.535 -84.473 1.00 76.50 169 GLU A N 1
ATOM 1055 C CA . GLU A 1 169 ? 68.814 3.617 -85.565 1.00 76.50 169 GLU A CA 1
ATOM 1056 C C . GLU A 1 169 ? 69.002 4.376 -86.885 1.00 76.50 169 GLU A C 1
ATOM 1058 O O . GLU A 1 169 ? 70.001 4.185 -87.582 1.00 76.50 169 GLU A O 1
ATOM 1063 N N . ALA A 1 170 ? 68.115 5.325 -87.202 1.00 70.00 170 ALA A N 1
ATOM 1064 C CA . ALA A 1 170 ? 68.249 6.160 -88.395 1.00 70.00 170 ALA A CA 1
ATOM 1065 C C . ALA A 1 170 ? 69.532 7.016 -88.379 1.00 70.00 170 ALA A C 1
ATOM 1067 O O . ALA A 1 170 ? 70.246 7.087 -89.387 1.00 70.00 170 ALA A O 1
ATOM 1068 N N . LEU A 1 171 ? 69.862 7.634 -87.239 1.00 71.81 171 LEU A N 1
ATOM 1069 C CA . LEU A 1 171 ? 71.105 8.389 -87.052 1.00 71.81 171 LEU A CA 1
ATOM 1070 C C . LEU A 1 171 ? 72.339 7.485 -87.144 1.00 71.81 171 LEU A C 1
ATOM 1072 O O . LEU A 1 171 ? 73.330 7.868 -87.762 1.00 71.81 171 LEU A O 1
ATOM 1076 N N . SER A 1 172 ? 72.275 6.276 -86.588 1.00 72.19 172 SER A N 1
ATOM 1077 C CA . SER A 1 172 ? 73.360 5.291 -86.627 1.00 72.19 172 SER A CA 1
ATOM 1078 C C . SER A 1 172 ? 73.635 4.816 -88.054 1.00 72.19 172 SER A C 1
ATOM 1080 O O . SER A 1 172 ? 74.792 4.771 -88.478 1.00 72.19 172 SER A O 1
ATOM 1082 N N . VAL A 1 173 ? 72.582 4.549 -88.835 1.00 77.31 173 VAL A N 1
ATOM 1083 C CA . VAL A 1 173 ? 72.679 4.235 -90.269 1.00 77.31 173 VAL A CA 1
ATOM 1084 C C . VAL A 1 173 ? 73.268 5.413 -91.050 1.00 77.31 173 VAL A C 1
ATOM 1086 O O . VAL A 1 173 ? 74.177 5.217 -91.859 1.00 77.31 173 VAL A O 1
ATOM 1089 N N . SER A 1 174 ? 72.803 6.639 -90.788 1.00 71.50 174 SER A N 1
ATOM 1090 C CA . SER A 1 174 ? 73.331 7.859 -91.414 1.00 71.50 174 SER A CA 1
ATOM 1091 C C . SER A 1 174 ? 74.820 8.062 -91.111 1.00 71.50 174 SER A C 1
ATOM 1093 O O . SER A 1 174 ? 75.619 8.298 -92.019 1.00 71.50 174 SER A O 1
ATOM 1095 N N . LEU A 1 175 ? 75.231 7.881 -89.852 1.00 72.75 175 LEU A N 1
ATOM 1096 C CA . LEU A 1 175 ? 76.627 7.974 -89.427 1.00 72.75 175 LEU A CA 1
ATOM 1097 C C . LEU A 1 175 ? 77.498 6.898 -90.088 1.00 72.75 175 LEU A C 1
ATOM 1099 O O . LEU A 1 175 ? 78.613 7.192 -90.522 1.00 72.75 175 LEU A O 1
ATOM 1103 N N . ALA A 1 176 ? 77.008 5.660 -90.181 1.00 71.62 176 ALA A N 1
ATOM 1104 C CA . ALA A 1 176 ? 77.709 4.580 -90.869 1.00 71.62 176 ALA A CA 1
ATOM 1105 C C . ALA A 1 176 ? 77.895 4.891 -92.366 1.00 71.62 176 ALA A C 1
ATOM 1107 O O . ALA A 1 176 ? 78.993 4.713 -92.895 1.00 71.62 176 ALA A O 1
ATOM 1108 N N . ALA A 1 177 ? 76.864 5.428 -93.028 1.00 67.44 177 ALA A N 1
ATOM 1109 C CA . ALA A 1 177 ? 76.940 5.872 -94.418 1.00 67.44 177 ALA A CA 1
ATOM 1110 C C . ALA A 1 177 ? 77.921 7.045 -94.603 1.00 67.44 177 ALA A C 1
ATOM 1112 O O . ALA A 1 177 ? 78.731 7.035 -95.531 1.00 67.44 177 ALA A O 1
ATOM 1113 N N . ALA A 1 178 ? 77.907 8.026 -93.694 1.00 66.12 178 ALA A N 1
ATOM 1114 C CA . ALA A 1 178 ? 78.836 9.153 -93.706 1.00 66.12 178 ALA A CA 1
ATOM 1115 C C . ALA A 1 178 ? 80.297 8.703 -93.518 1.00 66.12 178 ALA A C 1
ATOM 1117 O O . ALA A 1 178 ? 81.186 9.196 -94.214 1.00 66.12 178 ALA A O 1
ATOM 1118 N N . ARG A 1 179 ? 80.550 7.732 -92.627 1.00 68.38 179 ARG A N 1
ATOM 1119 C CA . ARG A 1 179 ? 81.877 7.118 -92.445 1.00 68.38 179 ARG A CA 1
ATOM 1120 C C . ARG A 1 179 ? 82.336 6.366 -93.691 1.00 68.38 179 ARG A C 1
ATOM 1122 O O . ARG A 1 179 ? 83.455 6.594 -94.133 1.00 68.38 179 ARG A O 1
ATOM 1129 N N . ALA A 1 180 ? 81.471 5.555 -94.303 1.00 68.88 180 ALA A N 1
ATOM 1130 C CA . ALA A 1 180 ? 81.797 4.853 -95.546 1.00 68.88 180 ALA A CA 1
ATOM 1131 C C . ALA A 1 180 ? 82.167 5.829 -96.681 1.00 68.88 180 ALA A C 1
ATOM 1133 O O . ALA A 1 180 ? 83.161 5.622 -97.373 1.00 68.88 180 ALA A O 1
ATOM 1134 N N . ALA A 1 181 ? 81.428 6.936 -96.823 1.00 63.50 181 ALA A N 1
ATOM 1135 C CA . ALA A 1 181 ? 81.741 7.988 -97.792 1.00 63.50 181 ALA A CA 1
ATOM 1136 C C . ALA A 1 181 ? 83.062 8.725 -97.482 1.00 63.50 181 ALA A C 1
ATOM 1138 O O . ALA A 1 181 ? 83.753 9.175 -98.397 1.00 63.50 181 ALA A O 1
ATOM 1139 N N . ALA A 1 182 ? 83.427 8.876 -96.206 1.00 56.44 182 ALA A N 1
ATOM 1140 C CA . ALA A 1 182 ? 84.709 9.453 -95.804 1.00 56.44 182 ALA A CA 1
ATOM 1141 C C . ALA A 1 182 ? 85.887 8.502 -96.087 1.00 56.44 182 ALA A C 1
ATOM 1143 O O . ALA A 1 182 ? 86.913 8.949 -96.604 1.00 56.44 182 ALA A O 1
ATOM 1144 N N . ASP A 1 183 ? 85.726 7.202 -95.827 1.00 60.94 183 ASP A N 1
ATOM 1145 C CA . ASP A 1 183 ? 86.736 6.180 -96.129 1.00 60.94 183 ASP A CA 1
ATOM 1146 C C . ASP A 1 183 ? 86.968 6.038 -97.644 1.00 60.94 183 ASP A C 1
ATOM 1148 O O . ASP A 1 183 ? 88.111 5.904 -98.084 1.00 60.94 183 ASP A O 1
ATOM 1152 N N . GLU A 1 184 ? 85.921 6.167 -98.468 1.00 60.69 184 GLU A N 1
ATOM 1153 C CA . GLU A 1 184 ? 86.034 6.183 -99.936 1.00 60.69 184 GLU A CA 1
ATOM 1154 C C . GLU A 1 184 ? 86.851 7.394 -100.438 1.00 60.69 184 GLU A C 1
ATOM 1156 O O . GLU A 1 184 ? 87.667 7.272 -101.357 1.00 60.69 184 GLU A O 1
ATOM 1161 N N . ARG A 1 185 ? 86.723 8.556 -99.775 1.00 56.97 185 ARG A N 1
ATOM 1162 C CA . ARG A 1 185 ? 87.546 9.751 -100.051 1.00 56.97 185 ARG A CA 1
ATOM 1163 C C . ARG A 1 185 ? 88.993 9.600 -99.577 1.00 56.97 185 ARG A C 1
ATOM 1165 O O . ARG A 1 185 ? 89.891 10.122 -100.232 1.00 56.97 185 ARG A O 1
ATOM 1172 N N . ALA A 1 186 ? 89.239 8.887 -98.478 1.00 53.62 186 ALA A N 1
ATOM 1173 C CA . ALA A 1 186 ? 90.588 8.621 -97.974 1.00 53.62 186 ALA A CA 1
ATOM 1174 C C . ALA A 1 186 ? 91.326 7.538 -98.790 1.00 53.62 186 ALA A C 1
ATOM 1176 O O . ALA A 1 186 ? 92.546 7.603 -98.945 1.00 53.62 186 ALA A O 1
ATOM 1177 N N . GLY A 1 187 ? 90.599 6.567 -99.354 1.00 52.31 187 GLY A N 1
ATOM 1178 C CA . GLY A 1 187 ? 91.149 5.479 -100.171 1.00 52.31 187 GLY A CA 1
ATOM 1179 C C . GLY A 1 187 ? 91.424 5.832 -101.640 1.00 52.31 187 GLY A C 1
ATOM 1180 O O . GLY A 1 187 ? 92.158 5.106 -102.309 1.00 52.31 187 GLY A O 1
ATOM 1181 N N . GLY A 1 188 ? 90.879 6.943 -102.151 1.00 48.16 188 GLY A N 1
ATOM 1182 C CA . GLY A 1 188 ? 91.002 7.357 -103.558 1.00 48.16 188 GLY A CA 1
ATOM 1183 C C . GLY A 1 188 ? 92.249 8.179 -103.928 1.00 48.16 188 GLY A C 1
ATOM 1184 O O . GLY A 1 188 ? 92.405 8.556 -105.086 1.00 48.16 188 GLY A O 1
ATOM 1185 N N . GLY A 1 189 ? 93.142 8.479 -102.980 1.00 43.78 189 GLY A N 1
ATOM 1186 C CA . GLY A 1 189 ? 94.214 9.472 -103.143 1.00 43.78 189 GLY A CA 1
ATOM 1187 C C . GLY A 1 189 ? 95.634 8.912 -103.212 1.00 43.78 189 GLY A C 1
ATOM 1188 O O . GLY A 1 189 ? 96.504 9.336 -102.454 1.00 43.78 189 GLY A O 1
ATOM 1189 N N . GLY A 1 190 ? 95.902 7.979 -104.124 1.00 42.59 190 GLY A N 1
ATOM 1190 C CA . GLY A 1 190 ? 97.271 7.666 -104.530 1.00 42.59 190 GLY A CA 1
ATOM 1191 C C . GLY A 1 190 ? 97.858 8.787 -105.395 1.00 42.59 190 GLY A C 1
ATOM 1192 O O . GLY A 1 190 ? 97.694 8.762 -106.608 1.00 42.59 190 GLY A O 1
ATOM 1193 N N . GLY A 1 191 ? 98.589 9.725 -104.780 1.00 39.75 191 GLY A N 1
ATOM 1194 C CA . GLY A 1 191 ? 99.605 10.544 -105.457 1.00 39.75 191 GLY A CA 1
ATOM 1195 C C . GLY A 1 191 ? 99.374 12.061 -105.500 1.00 39.75 191 GLY A C 1
ATOM 1196 O O . GLY A 1 191 ? 98.468 12.542 -106.166 1.00 39.75 191 GLY A O 1
ATOM 1197 N N . GLY A 1 192 ? 100.316 12.809 -104.909 1.00 35.28 192 GLY A N 1
ATOM 1198 C CA . GLY A 1 192 ? 100.642 14.188 -105.305 1.00 35.28 192 GLY A CA 1
ATOM 1199 C C . GLY A 1 192 ? 100.268 15.266 -104.288 1.00 35.28 192 GLY A C 1
ATOM 1200 O O . GLY A 1 192 ? 99.099 15.513 -104.036 1.00 35.28 192 GLY A O 1
ATOM 1201 N N . GLY A 1 193 ? 101.284 15.910 -103.706 1.00 38.91 193 GLY A N 1
ATOM 1202 C CA . GLY A 1 193 ? 101.153 16.924 -102.660 1.00 38.91 193 GLY A CA 1
ATOM 1203 C C . GLY A 1 193 ? 100.427 18.212 -103.063 1.00 38.91 193 GLY A C 1
ATOM 1204 O O . GLY A 1 193 ? 100.419 18.615 -104.221 1.00 38.91 193 GLY A O 1
ATOM 1205 N N . GLY A 1 194 ? 99.893 18.900 -102.055 1.00 35.53 194 GLY A N 1
ATOM 1206 C CA . GLY A 1 194 ? 99.320 20.233 -102.202 1.00 35.53 194 GLY A CA 1
ATOM 1207 C C . GLY A 1 194 ? 98.579 20.669 -100.945 1.00 35.53 194 GLY A C 1
ATOM 1208 O O . GLY A 1 194 ? 97.542 20.124 -100.608 1.00 35.53 194 GLY A O 1
ATOM 1209 N N . SER A 1 195 ? 99.151 21.636 -100.235 1.00 45.06 195 SER A N 1
ATOM 1210 C CA . SER A 1 195 ? 98.574 22.326 -99.083 1.00 45.06 195 SER A CA 1
ATOM 1211 C C . SER A 1 195 ? 97.292 23.077 -99.464 1.00 45.06 195 SER A C 1
ATOM 1213 O O . SER A 1 195 ? 97.306 23.880 -100.394 1.00 45.06 195 SER A O 1
ATOM 1215 N N . GLY A 1 196 ? 96.217 22.849 -98.709 1.00 42.25 196 GLY A N 1
ATOM 1216 C CA . GLY A 1 196 ? 94.967 23.605 -98.789 1.00 42.25 196 GLY A CA 1
ATOM 1217 C C . GLY A 1 196 ? 93.821 22.782 -98.219 1.00 42.25 196 GLY A C 1
ATOM 1218 O O . GLY A 1 196 ? 93.377 21.834 -98.842 1.00 42.25 196 GLY A O 1
ATOM 1219 N N . VAL A 1 197 ? 93.395 23.088 -96.995 1.00 50.22 197 VAL A N 1
ATOM 1220 C CA . VAL A 1 197 ? 92.286 22.404 -96.319 1.00 50.22 197 VAL A CA 1
ATOM 1221 C C . VAL A 1 197 ? 90.995 22.706 -97.084 1.00 50.22 197 VAL A C 1
ATOM 1223 O O . VAL A 1 197 ? 90.459 23.808 -96.973 1.00 50.22 197 VAL A O 1
ATOM 1226 N N . ASP A 1 198 ? 90.520 21.749 -97.877 1.00 45.09 198 ASP A N 1
ATOM 1227 C CA . ASP A 1 198 ? 89.260 21.874 -98.605 1.00 45.09 198 ASP A CA 1
ATOM 1228 C C . ASP A 1 198 ? 88.081 21.988 -97.627 1.00 45.09 198 ASP A C 1
ATOM 1230 O O . ASP A 1 198 ? 87.990 21.259 -96.633 1.00 45.09 198 ASP A O 1
ATOM 1234 N N . ALA A 1 199 ? 87.144 22.890 -97.937 1.00 48.75 199 ALA A N 1
ATOM 1235 C CA . ALA A 1 199 ? 85.922 23.138 -97.165 1.00 48.75 199 ALA A CA 1
ATOM 1236 C C . ALA A 1 199 ? 85.125 21.850 -96.855 1.00 48.75 199 ALA A C 1
ATOM 1238 O O . ALA A 1 199 ? 84.527 21.747 -95.785 1.00 48.75 199 ALA A O 1
ATOM 1239 N N . ALA A 1 200 ? 85.232 20.831 -97.714 1.00 46.75 200 ALA A N 1
ATOM 1240 C CA . ALA A 1 200 ? 84.578 19.533 -97.567 1.00 46.75 200 ALA A CA 1
ATOM 1241 C C . ALA A 1 200 ? 85.095 18.683 -96.382 1.00 46.75 200 ALA A C 1
ATOM 1243 O O . ALA A 1 200 ? 84.335 17.907 -95.802 1.00 46.75 200 ALA A O 1
ATOM 1244 N N . GLY A 1 201 ? 86.368 18.818 -95.983 1.00 46.28 201 GLY A N 1
ATOM 1245 C CA . GLY A 1 201 ? 86.922 18.104 -94.820 1.00 46.28 201 GLY A CA 1
ATOM 1246 C C . GLY A 1 201 ? 86.490 18.720 -93.485 1.00 46.28 201 GLY A C 1
ATOM 1247 O O . GLY A 1 201 ? 86.273 18.015 -92.500 1.00 46.28 201 GLY A O 1
ATOM 1248 N N . VAL A 1 202 ? 86.301 20.043 -93.469 1.00 51.12 202 VAL A N 1
ATOM 1249 C CA . VAL A 1 202 ? 85.760 20.770 -92.313 1.00 51.12 202 VAL A CA 1
ATOM 1250 C C . VAL A 1 202 ? 84.250 20.537 -92.190 1.00 51.12 202 VAL A C 1
ATOM 1252 O O . VAL A 1 202 ? 83.748 20.423 -91.077 1.00 51.12 202 VAL A O 1
ATOM 1255 N N . GLU A 1 203 ? 83.531 20.407 -93.307 1.00 52.03 203 GLU A N 1
ATOM 1256 C CA . GLU A 1 203 ? 82.110 20.031 -93.331 1.00 52.03 203 GLU A CA 1
ATOM 1257 C C . GLU A 1 203 ? 81.884 18.601 -92.817 1.00 52.03 203 GLU A C 1
ATOM 1259 O O . GLU A 1 203 ? 81.101 18.421 -91.890 1.00 52.03 203 GLU A O 1
ATOM 1264 N N . GLY A 1 204 ? 82.661 17.608 -93.271 1.00 51.47 204 GLY A N 1
ATOM 1265 C CA . GLY A 1 204 ? 82.554 16.231 -92.760 1.00 51.47 204 GLY A CA 1
ATOM 1266 C C . GLY A 1 204 ? 82.881 16.083 -91.264 1.00 51.47 204 GLY A C 1
ATOM 1267 O O . GLY A 1 204 ? 82.240 15.304 -90.558 1.00 51.47 204 GLY A O 1
ATOM 1268 N N . GLY A 1 205 ? 83.842 16.858 -90.746 1.00 49.81 205 GLY A N 1
ATOM 1269 C CA . GLY A 1 205 ? 84.151 16.902 -89.311 1.00 49.81 205 GLY A CA 1
ATOM 1270 C C . GLY A 1 205 ? 83.081 17.616 -88.474 1.00 49.81 205 GLY A C 1
ATOM 1271 O O . GLY A 1 205 ? 82.795 17.190 -87.352 1.00 49.81 205 GLY A O 1
ATOM 1272 N N . ARG A 1 206 ? 82.450 18.668 -89.014 1.00 55.34 206 ARG A N 1
ATOM 1273 C CA . ARG A 1 206 ? 81.312 19.343 -88.368 1.00 55.34 206 ARG A CA 1
ATOM 1274 C C . ARG A 1 206 ? 80.069 18.454 -88.338 1.00 55.34 206 ARG A C 1
ATOM 1276 O O . ARG A 1 206 ? 79.439 18.392 -87.289 1.00 55.34 206 ARG A O 1
ATOM 1283 N N . ASP A 1 207 ? 79.777 17.714 -89.404 1.00 55.69 207 ASP A N 1
ATOM 1284 C CA . ASP A 1 207 ? 78.637 16.786 -89.462 1.00 55.69 207 ASP A CA 1
ATOM 1285 C C . ASP A 1 207 ? 78.812 15.591 -88.512 1.00 55.69 207 ASP A C 1
ATOM 1287 O O . ASP A 1 207 ? 77.866 15.179 -87.837 1.00 55.69 207 ASP A O 1
ATOM 1291 N N . ALA A 1 208 ? 80.038 15.071 -88.383 1.00 52.38 208 ALA A N 1
ATOM 1292 C CA . ALA A 1 208 ? 80.354 14.021 -87.415 1.00 52.38 208 ALA A CA 1
ATOM 1293 C C . ALA A 1 208 ? 80.263 14.520 -85.962 1.00 52.38 208 ALA A C 1
ATOM 1295 O O . ALA A 1 208 ? 79.760 13.804 -85.097 1.00 52.38 208 ALA A O 1
ATOM 1296 N N . THR A 1 209 ? 80.708 15.752 -85.693 1.00 56.03 209 THR A N 1
ATOM 1297 C CA . THR A 1 209 ? 80.600 16.367 -84.359 1.00 56.03 209 THR A CA 1
ATOM 1298 C C . THR A 1 209 ? 79.140 16.668 -84.016 1.00 56.03 209 THR A C 1
ATOM 1300 O O . THR A 1 209 ? 78.698 16.320 -82.929 1.00 56.03 209 THR A O 1
ATOM 1303 N N . ALA A 1 210 ? 78.362 17.215 -84.957 1.00 57.28 210 ALA A N 1
ATOM 1304 C CA . ALA A 1 210 ? 76.929 17.450 -84.790 1.00 57.28 210 ALA A CA 1
ATOM 1305 C C . ALA A 1 210 ? 76.157 16.140 -84.554 1.00 57.28 210 ALA A C 1
ATOM 1307 O O . ALA A 1 210 ? 75.295 16.088 -83.681 1.00 57.28 210 ALA A O 1
ATOM 1308 N N . SER A 1 211 ? 76.521 15.060 -85.257 1.00 56.59 211 SER A N 1
ATOM 1309 C CA . SER A 1 211 ? 75.942 13.726 -85.038 1.00 56.59 211 SER A CA 1
ATOM 1310 C C . SER A 1 211 ? 76.319 13.139 -83.671 1.00 56.59 211 SER A C 1
ATOM 1312 O O . SER A 1 211 ? 75.483 12.521 -83.019 1.00 56.59 211 SER A O 1
ATOM 1314 N N . ALA A 1 212 ? 77.553 13.345 -83.198 1.00 56.97 212 ALA A N 1
ATOM 1315 C CA . ALA A 1 212 ? 77.993 12.883 -81.879 1.00 56.97 212 ALA A CA 1
ATOM 1316 C C . ALA A 1 212 ? 77.319 13.657 -80.731 1.00 56.97 212 ALA A C 1
ATOM 1318 O O . ALA A 1 212 ? 76.939 13.062 -79.720 1.00 56.97 212 ALA A O 1
ATOM 1319 N N . THR A 1 213 ? 77.129 14.969 -80.893 1.00 65.38 213 THR A N 1
ATOM 1320 C CA . THR A 1 213 ? 76.363 15.791 -79.948 1.00 65.38 213 THR A CA 1
ATOM 1321 C C . THR A 1 213 ? 74.893 15.372 -79.932 1.00 65.38 213 THR A C 1
ATOM 1323 O O . THR A 1 213 ? 74.368 15.110 -78.856 1.00 65.38 213 THR A O 1
ATOM 1326 N N . ALA A 1 214 ? 74.270 15.164 -81.097 1.00 58.97 214 ALA A N 1
ATOM 1327 C CA . ALA A 1 214 ? 72.893 14.676 -81.184 1.00 58.97 214 ALA A CA 1
ATOM 1328 C C . ALA A 1 214 ? 72.705 13.303 -80.509 1.00 58.97 214 ALA A C 1
ATOM 1330 O O . ALA A 1 214 ? 71.732 13.103 -79.790 1.00 58.97 214 ALA A O 1
ATOM 1331 N N . LEU A 1 215 ? 73.651 12.369 -80.668 1.00 58.78 215 LEU A N 1
ATOM 1332 C CA . LEU A 1 215 ? 73.613 11.071 -79.977 1.00 58.78 215 LEU A CA 1
ATOM 1333 C C . LEU A 1 215 ? 73.751 11.203 -78.450 1.00 58.78 215 LEU A C 1
ATOM 1335 O O . LEU A 1 215 ? 73.144 10.431 -77.713 1.00 58.78 215 LEU A O 1
ATOM 1339 N N . THR A 1 216 ? 74.519 12.184 -77.971 1.00 63.75 216 THR A N 1
ATOM 1340 C CA . THR A 1 216 ? 74.671 12.457 -76.531 1.00 63.75 216 THR A CA 1
ATOM 1341 C C . THR A 1 216 ? 73.393 13.067 -75.945 1.00 63.75 216 THR A C 1
ATOM 1343 O O . THR A 1 216 ? 72.947 12.662 -74.869 1.00 63.75 216 THR A O 1
ATOM 1346 N N . ASP A 1 217 ? 72.755 13.984 -76.673 1.00 65.69 217 ASP A N 1
ATOM 1347 C CA . ASP A 1 217 ? 71.474 14.581 -76.279 1.00 65.69 217 ASP A CA 1
ATOM 1348 C C . ASP A 1 217 ? 70.352 13.528 -76.253 1.00 65.69 217 ASP A C 1
ATOM 1350 O O . ASP A 1 217 ? 69.518 13.517 -75.350 1.00 65.69 217 ASP A O 1
ATOM 1354 N N . VAL A 1 218 ? 70.367 12.575 -77.190 1.00 62.59 218 VAL A N 1
ATOM 1355 C CA . VAL A 1 218 ? 69.417 11.455 -77.184 1.00 62.59 218 VAL A CA 1
ATOM 1356 C C . VAL A 1 218 ? 69.672 10.493 -76.015 1.00 62.59 218 VAL A C 1
ATOM 1358 O O . VAL A 1 218 ? 68.721 10.113 -75.336 1.00 62.59 218 VAL A O 1
ATOM 1361 N N . ALA A 1 219 ? 70.930 10.144 -75.721 1.00 59.53 219 ALA A N 1
ATOM 1362 C CA . ALA A 1 219 ? 71.267 9.262 -74.598 1.00 59.53 219 ALA A CA 1
ATOM 1363 C C . ALA A 1 219 ? 70.866 9.861 -73.235 1.00 59.53 219 ALA A C 1
ATOM 1365 O O . ALA A 1 219 ? 70.297 9.172 -72.392 1.00 59.53 219 ALA A O 1
ATOM 1366 N N . THR A 1 220 ? 71.098 11.161 -73.036 1.00 65.81 220 THR A N 1
ATOM 1367 C CA . THR A 1 220 ? 70.667 11.864 -71.813 1.00 65.81 220 THR A CA 1
ATOM 1368 C C . THR A 1 220 ? 69.144 11.971 -71.696 1.00 65.81 220 THR A C 1
ATOM 1370 O O . THR A 1 220 ? 68.612 11.891 -70.588 1.00 65.81 220 THR A O 1
ATOM 1373 N N . GLY A 1 221 ? 68.430 12.075 -72.823 1.00 67.75 221 GLY A N 1
ATOM 1374 C CA . GLY A 1 221 ? 66.972 11.953 -72.867 1.00 67.75 221 GLY A CA 1
ATOM 1375 C C . GLY A 1 221 ? 66.469 10.572 -72.427 1.00 67.75 221 GLY A C 1
ATOM 1376 O O . GLY A 1 221 ? 65.537 10.494 -71.633 1.00 67.75 221 GLY A O 1
ATOM 1377 N N . MET A 1 222 ? 67.122 9.485 -72.857 1.00 64.94 222 MET A N 1
ATOM 1378 C CA . MET A 1 222 ? 66.749 8.115 -72.463 1.00 64.94 222 MET A CA 1
ATOM 1379 C C . MET A 1 222 ? 66.889 7.871 -70.959 1.00 64.94 222 MET A C 1
ATOM 1381 O O . MET A 1 222 ? 66.010 7.258 -70.352 1.00 64.94 222 MET A O 1
ATOM 1385 N N . ASP A 1 22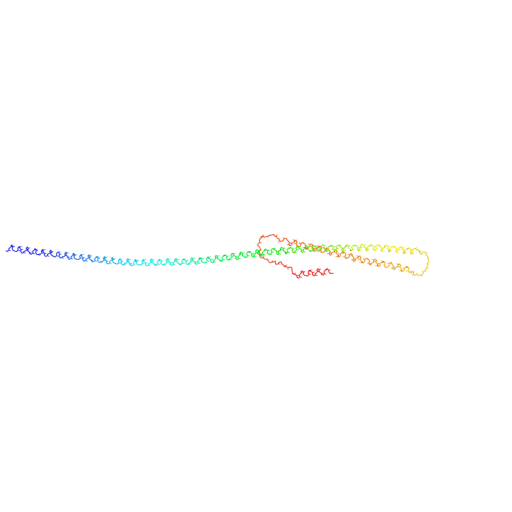3 ? 67.971 8.360 -70.349 1.00 65.75 223 ASP A N 1
ATOM 1386 C CA . ASP A 1 223 ? 68.178 8.235 -68.903 1.00 65.75 223 ASP A CA 1
ATOM 1387 C C . ASP A 1 223 ? 67.101 9.002 -68.116 1.00 65.75 223 ASP A C 1
ATOM 1389 O O . ASP A 1 223 ? 66.607 8.517 -67.092 1.00 65.75 223 ASP A O 1
ATOM 1393 N N . ALA A 1 224 ? 66.683 10.171 -68.616 1.00 66.88 224 ALA A N 1
ATOM 1394 C CA . ALA A 1 224 ? 65.597 10.950 -68.028 1.00 66.88 224 ALA A CA 1
ATOM 1395 C C . ALA A 1 224 ? 64.232 10.248 -68.169 1.00 66.88 224 ALA A C 1
ATOM 1397 O O . ALA A 1 224 ? 63.482 10.164 -67.193 1.00 66.88 224 ALA A O 1
ATOM 1398 N N . ASP A 1 225 ? 63.934 9.681 -69.339 1.00 66.19 225 ASP A N 1
ATOM 1399 C CA . ASP A 1 225 ? 62.675 8.976 -69.605 1.00 66.19 225 ASP A CA 1
ATOM 1400 C C . ASP A 1 225 ? 62.576 7.653 -68.818 1.00 66.19 225 ASP A C 1
ATOM 1402 O O . ASP A 1 225 ? 61.519 7.316 -68.277 1.00 66.19 225 ASP A O 1
ATOM 1406 N N . ALA A 1 226 ? 63.684 6.918 -68.670 1.00 63.28 226 ALA A N 1
ATOM 1407 C CA . ALA A 1 226 ? 63.745 5.709 -67.847 1.00 63.28 226 ALA A CA 1
ATOM 1408 C C . ALA A 1 226 ? 63.556 6.019 -66.351 1.00 63.28 226 ALA A C 1
ATOM 1410 O O . ALA A 1 226 ? 62.840 5.296 -65.648 1.00 63.28 226 ALA A O 1
ATOM 1411 N N . ALA A 1 227 ? 64.147 7.116 -65.864 1.00 67.12 227 ALA A N 1
ATOM 1412 C CA . ALA A 1 227 ? 63.936 7.593 -64.501 1.00 67.12 227 ALA A CA 1
ATOM 1413 C C . ALA A 1 227 ? 62.476 8.023 -64.267 1.00 67.12 227 ALA A C 1
ATOM 1415 O O . ALA A 1 227 ? 61.896 7.684 -63.230 1.00 67.12 227 ALA A O 1
ATOM 1416 N N . ALA A 1 228 ? 61.857 8.696 -65.244 1.00 64.00 228 ALA A N 1
ATOM 1417 C CA . ALA A 1 228 ? 60.448 9.078 -65.193 1.00 64.00 228 ALA A CA 1
ATOM 1418 C C . ALA A 1 228 ? 59.524 7.848 -65.138 1.00 64.00 228 ALA A C 1
ATOM 1420 O O . ALA A 1 228 ? 58.645 7.772 -64.276 1.00 64.00 228 ALA A O 1
ATOM 1421 N N . LEU A 1 229 ? 59.769 6.835 -65.976 1.00 62.75 229 LEU A N 1
ATOM 1422 C CA . LEU A 1 229 ? 58.995 5.590 -65.976 1.00 62.75 229 LEU A CA 1
ATOM 1423 C C . LEU A 1 229 ? 59.110 4.838 -64.637 1.00 62.75 229 LEU A C 1
ATOM 1425 O O . LEU A 1 229 ? 58.112 4.338 -64.113 1.00 62.75 229 LEU A O 1
ATOM 1429 N N . HIS A 1 230 ? 60.310 4.784 -64.053 1.00 66.94 230 HIS A N 1
ATOM 1430 C CA . HIS A 1 230 ? 60.526 4.169 -62.743 1.00 66.94 230 HIS A CA 1
ATOM 1431 C C . HIS A 1 230 ? 59.775 4.917 -61.627 1.00 66.94 230 HIS A C 1
ATOM 1433 O O . HIS A 1 230 ? 59.133 4.283 -60.788 1.00 66.94 230 HIS A O 1
ATOM 1439 N N . ALA A 1 231 ? 59.787 6.254 -61.635 1.00 69.50 231 ALA A N 1
ATOM 1440 C CA . ALA A 1 231 ? 59.057 7.065 -60.659 1.00 69.50 231 ALA A CA 1
ATOM 1441 C C . ALA A 1 231 ? 57.534 6.847 -60.733 1.00 69.50 231 ALA A C 1
ATOM 1443 O O . ALA A 1 231 ? 56.879 6.717 -59.695 1.00 69.50 231 ALA A O 1
ATOM 1444 N N . VAL A 1 232 ? 56.976 6.734 -61.944 1.00 66.00 232 VAL A N 1
ATOM 1445 C CA . VAL A 1 232 ? 55.549 6.436 -62.158 1.00 66.00 232 VAL A CA 1
ATOM 1446 C C . VAL A 1 232 ? 55.182 5.052 -61.612 1.00 66.00 232 VAL A C 1
ATOM 1448 O O . VAL A 1 232 ? 54.191 4.920 -60.891 1.00 66.00 232 VAL A O 1
ATOM 1451 N N . LEU A 1 233 ? 55.990 4.022 -61.884 1.00 68.31 233 LEU A N 1
ATOM 1452 C CA . LEU A 1 233 ? 55.736 2.659 -61.395 1.00 68.31 233 LEU A CA 1
ATOM 1453 C C . LEU A 1 233 ? 55.832 2.552 -59.867 1.00 68.31 233 LEU A C 1
ATOM 1455 O O . LEU A 1 233 ? 54.998 1.892 -59.244 1.00 68.31 233 LEU A O 1
ATOM 1459 N N . VAL A 1 234 ? 56.803 3.231 -59.249 1.00 70.44 234 VAL A N 1
ATOM 1460 C CA . VAL A 1 234 ? 56.931 3.293 -57.784 1.00 70.44 234 VAL A CA 1
ATOM 1461 C C . VAL A 1 234 ? 55.716 3.983 -57.158 1.00 70.44 234 VAL A C 1
ATOM 1463 O O . VAL A 1 234 ? 55.161 3.469 -56.186 1.00 70.44 234 VAL A O 1
ATOM 1466 N N . ARG A 1 235 ? 55.258 5.101 -57.737 1.00 70.94 235 ARG A N 1
ATOM 1467 C CA . ARG A 1 235 ? 54.074 5.840 -57.267 1.00 70.94 235 ARG A CA 1
ATOM 1468 C C . ARG A 1 235 ? 52.786 5.018 -57.395 1.00 70.94 235 ARG A C 1
ATOM 1470 O O . ARG A 1 235 ? 51.951 5.039 -56.496 1.00 70.94 235 ARG A O 1
ATOM 1477 N N . ALA A 1 236 ? 52.632 4.254 -58.475 1.00 55.03 236 ALA A N 1
ATOM 1478 C CA . ALA A 1 236 ? 51.494 3.350 -58.638 1.00 55.03 236 ALA A CA 1
ATOM 1479 C C . ALA A 1 236 ? 51.513 2.203 -57.605 1.00 55.03 236 ALA A C 1
ATOM 1481 O O . ALA A 1 236 ? 50.479 1.871 -57.022 1.00 55.03 236 ALA A O 1
ATOM 1482 N N . GLY A 1 237 ? 52.689 1.627 -57.327 1.00 57.56 237 GLY A N 1
ATOM 1483 C CA . GLY A 1 237 ? 52.849 0.561 -56.332 1.00 57.56 237 GLY A CA 1
ATOM 1484 C C . GLY A 1 237 ? 52.571 1.012 -54.892 1.00 57.56 237 GLY A C 1
ATOM 1485 O O . GLY A 1 237 ? 51.954 0.272 -54.117 1.00 57.56 237 GLY A O 1
ATOM 1486 N N . SER A 1 238 ? 52.975 2.233 -54.529 1.00 62.19 238 SER A N 1
ATOM 1487 C CA . SER A 1 238 ? 52.683 2.798 -53.206 1.00 62.19 238 SER A CA 1
ATOM 1488 C C . SER A 1 238 ? 51.197 3.124 -53.031 1.00 62.19 238 SER A C 1
ATOM 1490 O O . SER A 1 238 ? 50.628 2.790 -51.990 1.00 62.19 238 SER A O 1
ATOM 1492 N N . ALA A 1 239 ? 50.540 3.673 -54.059 1.00 53.97 239 ALA A N 1
ATOM 1493 C CA . ALA A 1 239 ? 49.100 3.938 -54.047 1.00 53.97 239 ALA A CA 1
ATOM 1494 C C . ALA A 1 239 ? 48.271 2.650 -53.869 1.00 53.97 239 ALA A C 1
ATOM 1496 O O . ALA A 1 239 ? 47.353 2.608 -53.047 1.00 53.97 239 ALA A O 1
ATOM 1497 N N . LEU A 1 240 ? 48.642 1.567 -54.562 1.00 57.88 240 LEU A N 1
ATOM 1498 C CA . LEU A 1 240 ? 47.968 0.268 -54.440 1.00 57.88 240 LEU A CA 1
ATOM 1499 C C . LEU A 1 240 ? 48.146 -0.356 -53.042 1.00 57.88 240 LEU A C 1
ATOM 1501 O O . LEU A 1 240 ? 47.209 -0.921 -52.471 1.00 57.88 240 LEU A O 1
ATOM 1505 N N . SER A 1 241 ? 49.340 -0.215 -52.460 1.00 60.66 241 SER A N 1
ATOM 1506 C CA . SER A 1 241 ? 49.634 -0.703 -51.105 1.00 60.66 241 SER A CA 1
ATOM 1507 C C . SER A 1 241 ? 48.834 0.058 -50.041 1.00 60.66 241 SER A C 1
ATOM 1509 O O . SER A 1 241 ? 48.293 -0.550 -49.117 1.00 60.66 241 SER A O 1
ATOM 1511 N N . ALA A 1 242 ? 48.700 1.380 -50.190 1.00 53.34 242 ALA A N 1
ATOM 1512 C CA . ALA A 1 242 ? 47.904 2.213 -49.292 1.00 53.34 242 ALA A CA 1
ATOM 1513 C C . ALA A 1 242 ? 46.402 1.880 -49.364 1.00 53.34 242 ALA A C 1
ATOM 1515 O O . ALA A 1 242 ? 45.749 1.784 -48.322 1.00 53.34 242 ALA A O 1
ATOM 1516 N N . ALA A 1 243 ? 45.874 1.637 -50.569 1.00 47.16 243 ALA A N 1
ATOM 1517 C CA . ALA A 1 243 ? 44.487 1.217 -50.773 1.00 47.16 243 ALA A CA 1
ATOM 1518 C C . ALA A 1 243 ? 44.198 -0.149 -50.123 1.00 47.16 243 ALA A C 1
ATOM 1520 O O . ALA A 1 243 ? 43.205 -0.303 -49.412 1.00 47.16 243 ALA A O 1
ATOM 1521 N N . THR A 1 244 ? 45.114 -1.111 -50.274 1.00 56.81 244 THR A N 1
ATOM 1522 C CA . THR A 1 244 ? 44.992 -2.442 -49.651 1.00 56.81 244 THR A CA 1
ATOM 1523 C C . THR A 1 244 ? 44.992 -2.345 -48.120 1.00 56.81 244 THR A C 1
ATOM 1525 O O . THR A 1 244 ? 44.121 -2.900 -47.455 1.00 56.81 244 THR A O 1
ATOM 1528 N N . ALA A 1 245 ? 45.894 -1.544 -47.543 1.00 51.56 245 ALA A N 1
ATOM 1529 C CA . ALA A 1 245 ? 45.946 -1.322 -46.097 1.00 51.56 245 ALA A CA 1
ATOM 1530 C C . ALA A 1 245 ? 44.714 -0.572 -45.546 1.00 51.56 245 ALA A C 1
ATOM 1532 O O . ALA A 1 245 ? 44.382 -0.688 -44.364 1.00 51.56 245 ALA A O 1
ATOM 1533 N N . ALA A 1 246 ? 44.043 0.245 -46.361 1.00 50.00 246 ALA A N 1
ATOM 1534 C CA . ALA A 1 246 ? 42.775 0.867 -45.988 1.00 50.00 246 ALA A CA 1
ATOM 1535 C C . ALA A 1 246 ? 41.630 -0.162 -45.971 1.00 50.00 246 ALA A C 1
ATOM 1537 O O . ALA A 1 246 ? 40.873 -0.199 -45.001 1.00 50.00 246 ALA A O 1
ATOM 1538 N N . ALA A 1 247 ? 41.561 -1.044 -46.973 1.00 49.69 247 ALA A N 1
ATOM 1539 C CA . ALA A 1 247 ? 40.570 -2.119 -47.038 1.00 49.69 247 ALA A CA 1
ATOM 1540 C C . ALA A 1 247 ? 40.688 -3.101 -45.854 1.00 49.69 247 ALA A C 1
ATOM 1542 O O . ALA A 1 247 ? 39.684 -3.418 -45.213 1.00 49.69 247 ALA A O 1
ATOM 1543 N N . ASP A 1 248 ? 41.911 -3.497 -45.482 1.00 51.62 248 ASP A N 1
ATOM 1544 C CA . ASP A 1 248 ? 42.151 -4.406 -44.350 1.00 51.62 248 ASP A CA 1
ATOM 1545 C C . ASP A 1 248 ? 41.733 -3.803 -42.998 1.00 51.62 248 ASP A C 1
ATOM 1547 O O . ASP A 1 248 ? 41.213 -4.503 -42.128 1.00 51.62 248 ASP A O 1
ATOM 1551 N N . ARG A 1 249 ? 41.902 -2.486 -42.811 1.00 56.94 249 ARG A N 1
ATOM 1552 C CA . ARG A 1 249 ? 41.476 -1.790 -41.582 1.00 56.94 249 ARG A CA 1
ATOM 1553 C C . ARG A 1 249 ? 39.957 -1.705 -41.457 1.00 56.94 249 ARG A C 1
ATOM 1555 O O . ARG A 1 249 ? 39.433 -1.851 -40.355 1.00 56.94 249 ARG A O 1
ATOM 1562 N N . VAL A 1 250 ? 39.253 -1.527 -42.573 1.00 54.16 250 VAL A N 1
ATOM 1563 C CA . VAL A 1 250 ? 37.783 -1.567 -42.609 1.00 54.16 250 VAL A CA 1
ATOM 1564 C C . VAL A 1 250 ? 37.275 -2.986 -42.319 1.00 54.16 250 VAL A C 1
ATOM 1566 O O . VAL A 1 250 ? 36.349 -3.150 -41.525 1.00 54.16 250 VAL A O 1
ATOM 1569 N N . ALA A 1 251 ? 37.926 -4.018 -42.867 1.00 50.47 251 ALA A N 1
ATOM 1570 C CA . ALA A 1 251 ? 37.590 -5.416 -42.592 1.00 50.47 251 ALA A CA 1
ATOM 1571 C C . ALA A 1 251 ? 37.840 -5.813 -41.122 1.00 50.47 251 ALA A C 1
ATOM 1573 O O . ALA A 1 251 ? 37.011 -6.491 -40.515 1.00 50.47 251 ALA A O 1
ATOM 1574 N N . ALA A 1 252 ? 38.942 -5.351 -40.521 1.00 48.88 252 ALA A N 1
ATOM 1575 C CA . ALA A 1 252 ? 39.258 -5.600 -39.114 1.00 48.88 252 ALA A CA 1
ATOM 1576 C C . ALA A 1 252 ? 38.330 -4.841 -38.142 1.00 48.88 252 ALA A C 1
ATOM 1578 O O . ALA A 1 252 ? 38.006 -5.360 -37.074 1.00 48.88 252 ALA A O 1
ATOM 1579 N N . GLY A 1 253 ? 37.863 -3.643 -38.510 1.00 49.62 253 GLY A N 1
ATOM 1580 C CA . GLY A 1 253 ? 36.915 -2.853 -37.714 1.00 49.62 253 GLY A CA 1
ATOM 1581 C C . GLY A 1 253 ? 35.477 -3.391 -37.717 1.00 49.62 253 GLY A C 1
ATOM 1582 O O . GLY A 1 253 ? 34.735 -3.152 -36.769 1.00 49.62 253 GLY A O 1
ATOM 1583 N N . GLY A 1 254 ? 35.087 -4.160 -38.740 1.00 44.41 254 GLY A N 1
ATOM 1584 C CA . GLY A 1 254 ? 33.749 -4.757 -38.859 1.00 44.41 254 GLY A CA 1
ATOM 1585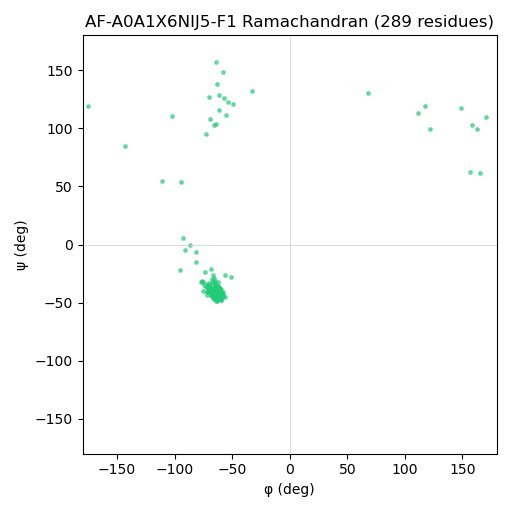 C C . GLY A 1 254 ? 33.524 -6.053 -38.062 1.00 44.41 254 GLY A C 1
ATOM 1586 O O . GLY A 1 254 ? 32.403 -6.552 -38.024 1.00 44.41 254 GLY A O 1
ATOM 1587 N N . GLY A 1 255 ? 34.561 -6.616 -37.427 1.00 39.22 255 GLY A N 1
ATOM 1588 C CA . GLY A 1 255 ? 34.514 -7.927 -36.756 1.00 39.22 255 GLY A CA 1
ATOM 1589 C C . GLY A 1 255 ? 34.178 -7.917 -35.256 1.00 39.22 255 GLY A C 1
ATOM 1590 O O . GLY A 1 255 ? 34.260 -8.959 -34.609 1.00 39.22 255 GLY A O 1
ATOM 1591 N N . GLY A 1 256 ? 33.834 -6.769 -34.670 1.00 41.75 256 GLY A N 1
ATOM 1592 C CA . GLY A 1 256 ? 33.604 -6.612 -33.228 1.00 41.75 256 GLY A CA 1
ATOM 1593 C C . GLY A 1 256 ? 32.141 -6.748 -32.806 1.00 41.75 256 GLY A C 1
ATOM 1594 O O . GLY A 1 256 ? 31.611 -5.842 -32.174 1.00 41.75 256 GLY A O 1
ATOM 1595 N N . GLY A 1 257 ? 31.464 -7.839 -33.163 1.00 48.59 257 GLY A N 1
ATOM 1596 C CA . GLY A 1 257 ? 30.049 -8.030 -32.831 1.00 48.59 257 GLY A CA 1
ATOM 1597 C C . GLY A 1 257 ? 29.710 -9.476 -32.499 1.00 48.59 257 GLY A C 1
ATOM 1598 O O . GLY A 1 257 ? 29.244 -10.213 -33.359 1.00 48.59 257 GLY A O 1
ATOM 1599 N N . GLY A 1 258 ? 29.914 -9.888 -31.245 1.00 41.28 258 GLY A N 1
ATOM 1600 C CA . GLY A 1 258 ? 29.374 -11.158 -30.759 1.00 41.28 258 GLY A CA 1
ATOM 1601 C C . GLY A 1 258 ? 30.022 -11.660 -29.476 1.00 41.28 258 GLY A C 1
ATOM 1602 O O . GLY A 1 258 ? 31.071 -12.292 -29.521 1.00 41.28 258 GLY A O 1
ATOM 1603 N N . GLY A 1 259 ? 29.370 -11.432 -28.333 1.00 35.78 259 GLY A N 1
ATOM 1604 C CA . GLY A 1 259 ? 29.742 -12.104 -27.087 1.00 35.78 259 GLY A CA 1
ATOM 1605 C C . GLY A 1 259 ? 29.328 -11.375 -25.816 1.00 35.78 259 GLY A C 1
ATOM 1606 O O . GLY A 1 259 ? 30.179 -11.005 -25.016 1.00 35.78 259 GLY A O 1
ATOM 1607 N N . ALA A 1 260 ? 28.026 -11.185 -25.602 1.00 46.00 260 ALA A N 1
ATOM 1608 C CA . ALA A 1 260 ? 27.515 -10.882 -24.272 1.00 46.00 260 ALA A CA 1
ATOM 1609 C C . ALA A 1 260 ? 27.672 -12.126 -23.379 1.00 46.00 260 ALA A C 1
ATOM 1611 O O . ALA A 1 260 ? 26.965 -13.112 -23.572 1.00 46.00 260 ALA A O 1
ATOM 1612 N N . ASN A 1 261 ? 28.611 -12.093 -22.430 1.00 46.22 261 ASN A N 1
ATOM 1613 C CA . ASN A 1 261 ? 28.424 -12.637 -21.080 1.00 46.22 261 ASN A CA 1
ATOM 1614 C C . ASN A 1 261 ? 29.644 -12.348 -20.199 1.00 46.22 261 ASN A C 1
ATOM 1616 O O . ASN A 1 261 ? 30.739 -12.836 -20.461 1.00 46.22 261 ASN A O 1
ATOM 1620 N N . GLY A 1 262 ? 29.415 -11.612 -19.110 1.00 35.84 262 GLY A N 1
ATOM 1621 C CA . GLY A 1 262 ? 30.389 -11.398 -18.042 1.00 35.84 262 GLY A CA 1
ATOM 1622 C C . GLY A 1 262 ? 30.705 -9.923 -17.823 1.00 35.84 262 GLY A C 1
ATOM 1623 O O . GLY A 1 262 ? 31.496 -9.330 -18.543 1.00 35.84 262 GLY A O 1
ATOM 1624 N N . THR A 1 263 ? 30.074 -9.345 -16.804 1.00 47.19 263 THR A N 1
ATOM 1625 C CA . THR A 1 263 ? 30.401 -8.053 -16.175 1.00 47.19 263 THR A CA 1
ATOM 1626 C C . THR A 1 263 ? 31.900 -7.719 -16.163 1.00 47.19 263 THR A C 1
ATOM 1628 O O . THR A 1 263 ? 32.664 -8.527 -15.628 1.00 47.19 263 THR A O 1
ATOM 1631 N N . PRO A 1 264 ? 32.321 -6.499 -16.554 1.00 37.97 264 PRO A N 1
ATOM 1632 C CA . PRO A 1 264 ? 33.573 -5.937 -16.088 1.00 37.97 264 PRO A CA 1
ATOM 1633 C C . PRO A 1 264 ? 33.294 -4.897 -15.000 1.00 37.97 264 PRO A C 1
ATOM 1635 O O . PRO A 1 264 ? 32.775 -3.807 -15.236 1.00 37.97 264 PRO A O 1
ATOM 1638 N N . ALA A 1 265 ? 33.672 -5.251 -13.778 1.00 40.66 265 ALA A N 1
ATOM 1639 C CA . ALA A 1 265 ? 34.086 -4.264 -12.802 1.00 40.66 265 ALA A CA 1
ATOM 1640 C C . ALA A 1 265 ? 35.439 -3.687 -13.251 1.00 40.66 265 ALA A C 1
ATOM 1642 O O . ALA A 1 265 ? 36.367 -4.459 -13.458 1.00 40.66 265 ALA A O 1
ATOM 1643 N N . GLY A 1 266 ? 35.540 -2.357 -13.346 1.00 39.56 266 GLY A N 1
ATOM 1644 C CA . GLY A 1 266 ? 36.792 -1.587 -13.313 1.00 39.56 266 GLY A CA 1
ATOM 1645 C C . GLY A 1 266 ? 37.763 -1.738 -14.496 1.00 39.56 266 GLY A C 1
ATOM 1646 O O . GLY A 1 266 ? 38.196 -2.827 -14.842 1.00 39.56 266 GLY A O 1
ATOM 1647 N N . GLY A 1 267 ? 38.214 -0.607 -15.042 1.00 31.17 267 GLY A N 1
ATOM 1648 C CA . GLY A 1 267 ? 39.416 -0.561 -15.880 1.00 31.17 267 GLY A CA 1
ATOM 1649 C C . GLY A 1 267 ? 39.354 0.507 -16.962 1.00 31.17 267 GLY A C 1
ATOM 1650 O O . GLY A 1 267 ? 38.494 0.465 -17.830 1.00 31.17 267 GLY A O 1
ATOM 1651 N N . ALA A 1 268 ? 40.271 1.467 -16.883 1.00 41.56 268 ALA A N 1
ATOM 1652 C CA . ALA A 1 268 ? 40.468 2.543 -17.844 1.00 41.56 268 ALA A CA 1
ATOM 1653 C C . ALA A 1 268 ? 40.750 2.031 -19.270 1.00 41.56 268 ALA A C 1
ATOM 1655 O O . ALA A 1 268 ? 41.397 1.002 -19.451 1.00 41.56 268 ALA A O 1
ATOM 1656 N N . GLY A 1 269 ? 40.322 2.805 -20.269 1.00 31.70 269 GLY A N 1
ATOM 1657 C CA . GLY A 1 269 ? 40.623 2.559 -21.678 1.00 31.70 269 GLY A CA 1
ATOM 1658 C C . GLY A 1 269 ? 39.724 3.383 -22.589 1.00 31.70 269 GLY A C 1
ATOM 1659 O O . GLY A 1 269 ? 38.923 2.826 -23.329 1.00 31.70 269 GLY A O 1
ATOM 1660 N N . GLY A 1 270 ? 39.801 4.713 -22.484 1.00 32.22 270 GLY A N 1
ATOM 1661 C CA . GLY A 1 270 ? 39.199 5.591 -23.483 1.00 32.22 270 GLY A CA 1
ATOM 1662 C C . GLY A 1 270 ? 39.862 5.313 -24.828 1.00 32.22 270 GLY A C 1
ATOM 1663 O O . GLY A 1 270 ? 41.068 5.499 -24.960 1.00 32.22 270 GLY A O 1
ATOM 1664 N N . GLY A 1 271 ? 39.091 4.822 -25.797 1.00 35.00 271 GLY A N 1
ATOM 1665 C CA . GLY A 1 271 ? 39.517 4.812 -27.188 1.00 35.00 271 GLY A CA 1
ATOM 1666 C C . GLY A 1 271 ? 39.662 6.261 -27.623 1.00 35.00 271 GLY A C 1
ATOM 1667 O O . GLY A 1 271 ? 38.662 6.957 -27.791 1.00 35.00 271 GLY A O 1
ATOM 1668 N N . GLU A 1 272 ? 40.903 6.730 -27.705 1.00 37.44 272 GLU A N 1
ATOM 1669 C CA . GLU A 1 272 ? 41.240 8.036 -28.248 1.00 37.44 272 GLU A CA 1
ATOM 1670 C C . GLU A 1 272 ? 40.657 8.125 -29.659 1.00 37.44 272 GLU A C 1
ATOM 1672 O O . GLU A 1 272 ? 41.069 7.418 -30.580 1.00 37.44 272 GLU A O 1
ATOM 1677 N N . VAL A 1 273 ? 39.656 8.989 -29.814 1.00 48.16 273 VAL A N 1
ATOM 1678 C CA . VAL A 1 273 ? 39.314 9.557 -31.114 1.00 48.16 273 VAL A CA 1
ATOM 1679 C C . VAL A 1 273 ? 40.617 10.169 -31.640 1.00 48.16 273 VAL A C 1
ATOM 1681 O O . VAL A 1 273 ? 41.203 10.978 -30.914 1.00 48.16 273 VAL A O 1
ATOM 1684 N N . PRO A 1 274 ? 41.127 9.774 -32.821 1.00 50.25 274 PRO A N 1
ATOM 1685 C CA . PRO A 1 274 ? 42.372 10.332 -33.329 1.00 50.25 274 PRO A CA 1
ATOM 1686 C C . PRO A 1 274 ? 42.230 11.851 -33.416 1.00 50.25 274 PRO A C 1
ATOM 1688 O O . PRO A 1 274 ? 41.259 12.351 -33.988 1.00 50.25 274 PRO A O 1
ATOM 1691 N N . ASP A 1 275 ? 43.173 12.560 -32.790 1.00 49.97 275 ASP A N 1
ATOM 1692 C CA . ASP A 1 275 ? 43.220 14.020 -32.754 1.00 49.97 275 ASP A CA 1
ATOM 1693 C C . ASP A 1 275 ? 43.045 14.564 -34.185 1.00 49.97 275 ASP A C 1
ATOM 1695 O O . ASP A 1 275 ? 43.835 14.203 -35.066 1.00 49.97 275 ASP A O 1
ATOM 1699 N N . PRO A 1 276 ? 42.021 15.394 -34.461 1.00 52.47 276 PRO A N 1
ATOM 1700 C CA . PRO A 1 276 ? 41.795 15.943 -35.796 1.00 52.47 276 PRO A CA 1
ATOM 1701 C C . PRO A 1 276 ? 43.022 16.697 -36.333 1.00 52.47 276 PRO A C 1
ATOM 1703 O O . PRO A 1 276 ? 43.255 16.681 -37.540 1.00 52.47 276 PRO A O 1
ATOM 1706 N N . ALA A 1 277 ? 43.878 17.244 -35.460 1.00 50.09 277 ALA A N 1
ATOM 1707 C CA . ALA A 1 277 ? 45.132 17.872 -35.870 1.00 50.09 277 ALA A CA 1
ATOM 1708 C C . ALA A 1 277 ? 46.145 16.876 -36.475 1.00 50.09 277 ALA A C 1
ATOM 1710 O O . ALA A 1 277 ? 46.936 17.245 -37.343 1.00 50.09 277 ALA A O 1
ATOM 1711 N N . ALA A 1 278 ? 46.112 15.603 -36.067 1.00 51.91 278 ALA A N 1
ATOM 1712 C CA . ALA A 1 278 ? 46.968 14.559 -36.630 1.00 51.91 278 ALA A CA 1
ATOM 1713 C C . ALA A 1 278 ? 46.494 14.113 -38.024 1.00 51.91 278 ALA A C 1
ATOM 1715 O O . ALA A 1 278 ? 47.314 13.777 -38.877 1.00 51.91 278 ALA A O 1
ATOM 1716 N N . LEU A 1 279 ? 45.182 14.147 -38.282 1.00 49.91 279 LEU A N 1
ATOM 1717 C CA . LEU A 1 279 ? 44.618 13.850 -39.603 1.00 49.91 279 LEU A CA 1
ATOM 1718 C C . LEU A 1 279 ? 44.886 14.981 -40.604 1.00 49.91 279 LEU A C 1
ATOM 1720 O O . LEU A 1 279 ? 45.202 14.702 -41.762 1.00 49.91 279 LEU A O 1
ATOM 1724 N N . ASP A 1 280 ? 44.850 16.235 -40.150 1.00 55.44 280 ASP A N 1
ATOM 1725 C CA . ASP A 1 280 ? 45.211 17.390 -40.977 1.00 55.44 280 ASP A CA 1
ATOM 1726 C C . ASP A 1 280 ? 46.712 17.412 -41.312 1.00 55.44 280 ASP A C 1
ATOM 1728 O O . ASP A 1 280 ? 47.084 17.743 -42.438 1.00 55.44 280 ASP A O 1
ATOM 1732 N N . ALA A 1 281 ? 47.578 16.968 -40.393 1.00 49.19 281 ALA A N 1
ATOM 1733 C CA . ALA A 1 281 ? 49.009 16.810 -40.662 1.00 49.19 281 ALA A CA 1
ATOM 1734 C C . ALA A 1 281 ? 49.289 15.735 -41.730 1.00 49.19 281 ALA A C 1
ATOM 1736 O O . ALA A 1 281 ? 50.107 15.948 -42.620 1.00 49.19 281 ALA A O 1
ATOM 1737 N N . VAL A 1 282 ? 48.569 14.607 -41.696 1.00 55.28 282 VAL A N 1
ATOM 1738 C CA . VAL A 1 282 ? 48.696 13.549 -42.716 1.00 55.28 282 VAL A CA 1
ATOM 1739 C C . VAL A 1 282 ? 48.157 14.015 -44.070 1.00 55.28 282 VAL A C 1
ATOM 1741 O O . VAL A 1 282 ? 48.753 13.710 -45.100 1.00 55.28 282 VAL A O 1
ATOM 1744 N N . ARG A 1 283 ? 47.063 14.788 -44.094 1.00 57.22 283 ARG A N 1
ATOM 1745 C CA . ARG A 1 283 ? 46.541 15.382 -45.333 1.00 57.22 283 ARG A CA 1
ATOM 1746 C C . ARG A 1 283 ? 47.535 16.374 -45.945 1.00 57.22 283 ARG A C 1
ATOM 1748 O O . ARG A 1 283 ? 47.768 16.310 -47.148 1.00 57.22 283 ARG A O 1
ATOM 1755 N N . ALA A 1 284 ? 48.146 17.232 -45.129 1.00 51.22 284 ALA A N 1
ATOM 1756 C CA . ALA A 1 284 ? 49.146 18.194 -45.588 1.00 51.22 284 ALA A CA 1
ATOM 1757 C C . ALA A 1 284 ? 50.420 17.511 -46.121 1.00 51.22 284 ALA A C 1
ATOM 1759 O O . ALA A 1 284 ? 50.969 17.942 -47.131 1.00 51.22 284 ALA A O 1
ATOM 1760 N N . GLU A 1 285 ? 50.859 16.414 -45.496 1.00 44.44 285 GLU A N 1
ATOM 1761 C CA . GLU A 1 285 ? 51.993 15.605 -45.968 1.00 44.44 285 GLU A CA 1
ATOM 1762 C C . GLU A 1 285 ? 51.691 14.941 -47.327 1.00 44.44 285 GLU A C 1
ATOM 1764 O O . GLU A 1 285 ? 52.555 14.880 -48.199 1.00 44.44 285 GLU A O 1
ATOM 1769 N N . VAL A 1 286 ? 50.453 14.479 -47.540 1.00 53.16 286 VAL A N 1
ATOM 1770 C CA . VAL A 1 286 ? 50.020 13.867 -48.808 1.00 53.16 286 VAL A CA 1
ATOM 1771 C C . VAL A 1 286 ? 49.896 14.904 -49.929 1.00 53.16 286 VAL A C 1
ATOM 1773 O O . VAL A 1 286 ? 50.284 14.615 -51.059 1.00 53.16 286 VAL A O 1
ATOM 1776 N N . GLU A 1 287 ? 49.409 16.112 -49.636 1.00 54.88 287 GLU A N 1
ATOM 1777 C CA . GLU A 1 287 ? 49.348 17.210 -50.615 1.00 54.88 287 GLU A CA 1
ATOM 1778 C C . GLU A 1 287 ? 50.749 17.735 -50.973 1.00 54.88 287 GLU A C 1
ATOM 1780 O O . GLU A 1 287 ? 51.029 17.965 -52.147 1.00 54.88 287 GLU A O 1
ATOM 1785 N N . ALA A 1 288 ? 51.669 17.813 -50.006 1.00 43.16 288 ALA A N 1
ATOM 1786 C CA . ALA A 1 288 ? 53.057 18.219 -50.247 1.00 43.16 288 ALA A CA 1
ATOM 1787 C C . ALA A 1 288 ? 53.873 17.201 -51.067 1.00 43.16 288 ALA A C 1
ATOM 1789 O O . ALA A 1 288 ? 54.891 17.559 -51.650 1.00 43.16 288 ALA A O 1
ATOM 1790 N N . GLN A 1 289 ? 53.448 15.935 -51.118 1.00 40.53 289 GLN A N 1
ATOM 1791 C CA . GLN A 1 289 ? 54.070 14.892 -51.947 1.00 40.53 289 GLN A CA 1
ATOM 1792 C C . GLN A 1 289 ? 53.440 14.777 -53.350 1.00 40.53 289 GLN A C 1
ATOM 1794 O O . GLN A 1 289 ? 53.908 13.978 -54.172 1.00 40.53 289 GLN A O 1
ATOM 1799 N N . ALA A 1 290 ? 52.370 15.536 -53.616 1.00 37.72 290 ALA A N 1
ATOM 1800 C CA . ALA A 1 290 ? 51.653 15.545 -54.889 1.00 37.72 290 ALA A CA 1
ATOM 1801 C C . ALA A 1 290 ? 52.104 16.664 -55.854 1.00 37.72 290 ALA A C 1
ATOM 1803 O O . ALA A 1 290 ? 51.906 16.493 -57.061 1.00 37.72 290 ALA A O 1
ATOM 1804 N N . GLU A 1 291 ? 52.717 17.746 -55.355 1.00 36.56 291 GLU A N 1
ATOM 1805 C CA . GLU A 1 291 ? 53.446 18.763 -56.148 1.00 36.56 291 GLU A CA 1
ATOM 1806 C C . GLU A 1 291 ? 54.858 18.298 -56.544 1.00 36.56 291 GLU A C 1
ATOM 1808 O O . GLU A 1 291 ? 55.281 18.636 -57.675 1.00 36.56 291 GLU A O 1
#

Sequence (291 aa):
RAAETAAVAAATAAAEAATARAADLSAAAAASAAAGTAAAAAAAAAQAEADTLSAAIAARDEEIAALSAAAAAAATAAAADRGAAVAEAAATAAEAAAEADRLREALATKDEEVEALSAAAGVASADAAAAAASAAAAAEAAAVDAAAAAAAEADRLRAAVAARDGEIEALSVSLAAARAAADERAGGGGGGGGSGVDAAGVEGGRDATASATALTDVATGMDADAAALHAVLVRAGSALSAATAAADRVAAGGGGGGGANGTPAGGAGGGEVPDPAALDAVRAEVEAQAE

Radius of gyration: 78.49 Å; Cα contacts (8 Å, |Δi|>4): 27; chains: 1; bounding box: 170×49×224 Å

Solvent-accessible surface area (backbone atoms only — not comparable to full-atom values): 16315 Å² total; per-residue (Å²): 103,74,70,55,56,51,51,51,52,52,50,50,53,51,52,52,51,53,50,52,52,50,51,53,53,49,52,51,52,51,51,52,50,53,51,50,52,51,52,52,51,51,52,51,51,52,49,53,50,52,52,50,51,51,53,52,48,53,55,49,53,52,51,51,52,52,51,50,53,51,51,53,52,50,53,51,51,54,50,51,54,52,50,51,54,50,52,52,52,51,49,53,51,50,53,53,49,53,50,52,51,53,51,52,54,53,47,53,55,49,52,52,52,52,52,52,50,50,52,50,51,51,51,54,53,50,52,52,52,52,52,51,51,52,51,49,53,51,52,51,51,52,50,52,52,52,49,52,52,50,50,54,49,52,51,52,52,52,52,51,50,55,50,49,54,53,50,50,51,52,50,50,53,50,50,53,51,54,48,52,58,49,50,55,62,68,70,69,68,89,77,83,90,80,94,72,89,54,70,66,62,57,48,53,53,47,53,51,49,53,51,53,50,52,52,50,56,49,52,56,47,51,56,52,52,53,51,50,52,50,52,54,51,52,53,51,54,50,53,54,51,52,51,51,56,51,52,53,52,55,57,63,67,70,68,84,78,87,80,94,81,81,89,80,80,84,82,92,77,82,80,76,73,77,56,67,70,60,56,51,51,53,51,51,54,53,54,68,72,70,114

Mean predicted aligned error: 19.79 Å

pLDDT: mean 75.18, std 20.58, range [31.17, 98.62]

Secondary structure (DSSP, 8-state):
-HHHHHHHHHHHHHHHHHHHHHHHHHHHHHHHHHHHHHHHHHHHHHHHHHHHHHHHHHHHHHHHHHHHHHHHHHHHHHHHHHHHHHHHHHHHHHHHHHHHHHHHHHHHHHHHHHHHHHHHHHHHHHHHHHHHHHHHHHHHHHHHHHHHHHHHHHHHHHHHHHHHHHHHHHHHHHHHHHHHHHHHHHHT--S-------HHHHHHHHHHHHHHHHHHHHHHHHHHHHHHHHHHHHHHHHHHHHHHHHHHHHHHHTT-----------------PPPHHHHHHHHHHHHHTT-

Organism: Porphyra umbilicalis (NCBI:txid2786)